Protein AF-0000000080279241 (afdb_homodimer)

Radius of gyration: 20.23 Å; Cα contacts (8 Å, |Δi|>4): 577; chains: 2; bounding box: 44×52×46 Å

Structure (mmCIF, N/CA/C/O backbone):
data_AF-0000000080279241-model_v1
#
loop_
_entity.id
_entity.type
_entity.pdbx_description
1 polymer 'ArsR family transcriptional regulator'
#
loop_
_atom_site.group_PDB
_atom_site.id
_atom_site.type_symbol
_atom_site.label_atom_id
_atom_site.label_alt_id
_atom_site.label_comp_id
_atom_site.label_asym_id
_atom_site.label_entity_id
_atom_site.label_seq_id
_atom_site.pdbx_PDB_ins_code
_atom_site.Cartn_x
_atom_site.Cartn_y
_atom_site.Cartn_z
_atom_site.occupancy
_atom_site.B_iso_or_equiv
_atom_site.auth_seq_id
_atom_site.auth_comp_id
_atom_site.auth_asym_id
_atom_site.auth_atom_id
_atom_site.pdbx_PDB_model_num
ATOM 1 N N . MET A 1 1 ? 14.023 9.867 -16.484 1 43.44 1 MET A N 1
ATOM 2 C CA . MET A 1 1 ? 13.68 10.484 -15.203 1 43.44 1 MET A CA 1
ATOM 3 C C . MET A 1 1 ? 14.883 10.5 -14.266 1 43.44 1 MET A C 1
ATOM 5 O O . MET A 1 1 ? 15.609 9.508 -14.156 1 43.44 1 MET A O 1
ATOM 9 N N . HIS A 1 2 ? 15.492 11.586 -14.047 1 53.44 2 HIS A N 1
ATOM 10 C CA . HIS A 1 2 ? 16.766 11.758 -13.359 1 53.44 2 HIS A CA 1
ATOM 11 C C . HIS A 1 2 ? 16.6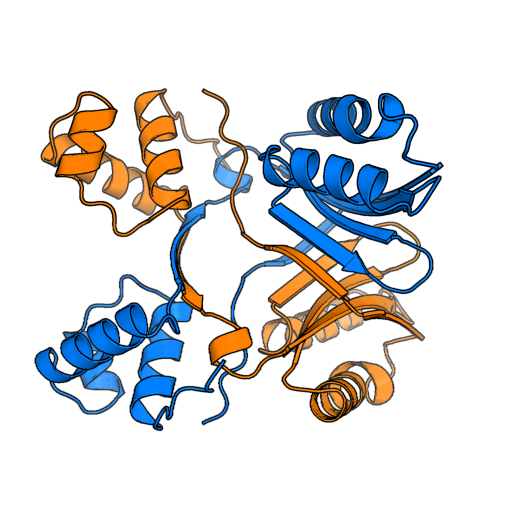56 11.359 -11.891 1 53.44 2 HIS A C 1
ATOM 13 O O . HIS A 1 2 ? 15.688 11.727 -11.211 1 53.44 2 HIS A O 1
ATOM 19 N N . THR A 1 3 ? 17.266 10.266 -11.477 1 63.38 3 THR A N 1
ATOM 20 C CA . THR A 1 3 ? 17.438 9.969 -10.062 1 63.38 3 THR A CA 1
ATOM 21 C C . THR A 1 3 ? 18.016 11.172 -9.32 1 63.38 3 THR A C 1
ATOM 23 O O . THR A 1 3 ? 19.125 11.633 -9.641 1 63.38 3 THR A O 1
ATOM 26 N N . PRO A 1 4 ? 17.062 11.852 -8.641 1 71 4 PRO A N 1
ATOM 27 C CA . PRO A 1 4 ? 17.609 13.023 -7.945 1 71 4 PRO A CA 1
ATOM 28 C C . PRO A 1 4 ? 18.859 12.703 -7.133 1 71 4 PRO A C 1
ATOM 30 O O . PRO A 1 4 ? 19.062 11.547 -6.746 1 71 4 PRO A O 1
ATOM 33 N N . ASP A 1 5 ? 19.766 13.625 -7.152 1 85.81 5 ASP A N 1
ATOM 34 C CA . ASP A 1 5 ? 20.953 13.516 -6.328 1 85.81 5 ASP A CA 1
ATOM 35 C C . ASP A 1 5 ? 20.625 13.672 -4.848 1 85.81 5 ASP A C 1
ATOM 37 O O . ASP A 1 5 ? 20.562 14.797 -4.34 1 85.81 5 ASP A O 1
ATOM 41 N N . LEU A 1 6 ? 20.328 12.578 -4.207 1 93.88 6 LEU A N 1
ATOM 42 C CA . LEU A 1 6 ? 19.984 12.586 -2.789 1 93.88 6 LEU A CA 1
ATOM 43 C C . LEU A 1 6 ? 21.219 12.336 -1.929 1 93.88 6 LEU A C 1
ATOM 45 O O . LEU A 1 6 ? 22.016 11.445 -2.227 1 93.88 6 LEU A O 1
ATOM 49 N N . ASP A 1 7 ? 21.406 13.141 -0.95 1 94.38 7 ASP A N 1
ATOM 50 C CA . ASP A 1 7 ? 22.469 12.852 0.002 1 94.38 7 ASP A CA 1
ATOM 51 C C . ASP A 1 7 ? 21.938 12.094 1.216 1 94.38 7 ASP A C 1
ATOM 53 O O . ASP A 1 7 ? 20.766 11.727 1.254 1 94.38 7 ASP A O 1
ATOM 57 N N . ARG A 1 8 ? 22.859 11.812 2.15 1 94.81 8 ARG A N 1
ATOM 58 C CA . ARG A 1 8 ? 22.531 10.977 3.299 1 94.81 8 ARG A CA 1
ATOM 59 C C . ARG A 1 8 ? 21.453 11.633 4.16 1 94.81 8 ARG A C 1
ATOM 61 O O . ARG A 1 8 ? 20.656 10.945 4.809 1 94.81 8 ARG A O 1
ATOM 68 N N . LEU A 1 9 ? 21.453 12.906 4.215 1 96.31 9 LEU A N 1
ATOM 69 C CA . LEU A 1 9 ? 20.469 13.617 5.02 1 96.31 9 LEU A CA 1
ATOM 70 C C . LEU A 1 9 ? 19.078 13.531 4.391 1 96.31 9 LEU A C 1
ATOM 72 O O . LEU A 1 9 ? 18.078 13.336 5.094 1 96.31 9 LEU A O 1
ATOM 76 N N . ASP A 1 10 ? 19 13.68 3.062 1 96.88 10 ASP A N 1
ATOM 77 C CA . ASP A 1 10 ? 17.734 13.5 2.357 1 96.88 10 ASP A CA 1
ATOM 78 C C . ASP A 1 10 ? 17.141 12.125 2.652 1 96.88 10 ASP A C 1
ATOM 80 O O . ASP A 1 10 ? 15.953 12.016 2.957 1 96.88 10 ASP A O 1
ATOM 84 N N . VAL A 1 11 ? 18 11.133 2.586 1 96.5 11 VAL A N 1
ATOM 85 C CA . VAL A 1 11 ? 17.578 9.75 2.785 1 96.5 11 VAL A CA 1
ATOM 86 C C . VAL A 1 11 ? 17.031 9.578 4.203 1 96.5 11 VAL A C 1
ATOM 88 O O . VAL A 1 11 ? 16 8.945 4.41 1 96.5 11 VAL A O 1
ATOM 91 N N . ALA A 1 12 ? 17.719 10.094 5.141 1 96.88 12 ALA A N 1
ATOM 92 C CA . ALA A 1 12 ? 17.297 10 6.535 1 96.88 12 ALA A CA 1
ATOM 93 C C . ALA A 1 12 ? 15.961 10.688 6.754 1 96.88 12 ALA A C 1
ATOM 95 O O . ALA A 1 12 ? 15.102 10.18 7.48 1 96.88 12 ALA A O 1
ATOM 96 N N . ILE A 1 13 ? 15.828 11.805 6.18 1 97.94 13 ILE A N 1
ATOM 97 C CA . ILE A 1 13 ? 14.578 12.555 6.285 1 97.94 13 ILE A CA 1
ATOM 98 C C . ILE A 1 13 ? 13.438 11.75 5.66 1 97.94 13 ILE A C 1
ATOM 100 O O . ILE A 1 13 ? 12.367 11.617 6.254 1 97.94 13 ILE A O 1
ATOM 104 N N . LEU A 1 14 ? 13.703 11.203 4.5 1 97.94 14 LEU A N 1
ATOM 105 C CA . LEU A 1 14 ? 12.695 10.398 3.816 1 97.94 14 LEU A CA 1
ATOM 106 C C . LEU A 1 14 ? 12.305 9.188 4.66 1 97.94 14 LEU A C 1
ATOM 108 O O . LEU A 1 14 ? 11.133 8.812 4.703 1 97.94 14 LEU A O 1
ATOM 112 N N . SER A 1 15 ? 13.266 8.602 5.285 1 97.25 15 SER A N 1
ATOM 113 C CA . SER A 1 15 ? 12.992 7.457 6.152 1 97.25 15 SER A CA 1
ATOM 114 C C . SER A 1 15 ? 12.039 7.832 7.277 1 97.25 15 SER A C 1
ATOM 116 O O . SER A 1 15 ? 11.109 7.086 7.586 1 97.25 15 SER A O 1
ATOM 118 N N . CYS A 1 16 ? 12.258 8.953 7.863 1 97.44 16 CYS A N 1
ATOM 119 C CA . CYS A 1 16 ? 11.375 9.438 8.922 1 97.44 16 CYS A CA 1
ATOM 120 C C . CYS A 1 16 ? 9.961 9.656 8.398 1 97.44 16 CYS A C 1
ATOM 122 O O . CYS A 1 16 ? 8.992 9.234 9.023 1 97.44 16 CYS A O 1
ATOM 124 N N . LEU A 1 17 ? 9.867 10.219 7.234 1 97.88 17 LEU A N 1
ATOM 125 C CA . LEU A 1 17 ? 8.57 10.617 6.695 1 97.88 17 LEU A CA 1
ATOM 126 C C . LEU A 1 17 ? 7.785 9.398 6.215 1 97.88 17 LEU A C 1
ATOM 128 O O . LEU A 1 17 ? 6.555 9.383 6.293 1 97.88 17 LEU A O 1
ATOM 132 N N . GLN A 1 18 ? 8.453 8.336 5.758 1 97.25 18 GLN A N 1
ATOM 133 C CA . GLN A 1 18 ? 7.762 7.117 5.355 1 97.25 18 GLN A CA 1
ATOM 134 C C . GLN A 1 18 ? 7.148 6.41 6.562 1 97.25 18 GLN A C 1
ATOM 136 O O . GLN A 1 18 ? 6.125 5.738 6.438 1 97.25 18 GLN A O 1
ATOM 141 N N . ALA A 1 19 ? 7.859 6.645 7.621 1 95.5 19 ALA A N 1
ATOM 142 C CA . ALA A 1 19 ? 7.375 6.02 8.852 1 95.5 19 ALA A CA 1
ATOM 143 C C . ALA A 1 19 ? 6.23 6.82 9.461 1 95.5 19 ALA A C 1
ATOM 145 O O . ALA A 1 19 ? 5.215 6.25 9.867 1 95.5 19 ALA A O 1
ATOM 146 N N . ASP A 1 20 ? 6.453 8.078 9.508 1 95.75 20 ASP A N 1
ATOM 147 C CA . ASP A 1 20 ? 5.453 8.992 10.055 1 95.75 20 ASP A CA 1
ATOM 148 C C . ASP A 1 20 ? 5.617 10.398 9.477 1 95.75 20 ASP A C 1
ATOM 150 O O . ASP A 1 20 ? 6.473 11.164 9.922 1 95.75 20 ASP A O 1
ATOM 154 N N . ALA A 1 21 ? 4.672 10.75 8.68 1 97.06 21 ALA A N 1
ATOM 155 C CA . ALA A 1 21 ? 4.766 12.031 7.984 1 97.06 21 ALA A CA 1
ATOM 156 C C . ALA A 1 21 ? 4.328 13.18 8.883 1 97.06 21 ALA A C 1
ATOM 158 O O . ALA A 1 21 ? 4.484 14.352 8.523 1 97.06 21 ALA A O 1
ATOM 159 N N . ARG A 1 22 ? 3.861 12.898 10.031 1 94.19 22 ARG A N 1
ATOM 160 C CA . ARG A 1 22 ? 3.432 13.938 10.961 1 94.19 22 ARG A CA 1
ATOM 161 C C . ARG A 1 22 ? 4.586 14.391 11.844 1 94.19 22 ARG A C 1
ATOM 163 O O . ARG A 1 22 ? 4.449 15.352 12.609 1 94.19 22 ARG A O 1
ATOM 170 N N . THR A 1 23 ? 5.676 13.656 11.75 1 95.62 23 THR A N 1
ATOM 171 C CA . THR A 1 23 ? 6.828 14.055 12.555 1 95.62 23 THR A CA 1
ATOM 172 C C . THR A 1 23 ? 7.25 15.484 12.227 1 95.62 23 THR A C 1
ATOM 174 O O . THR A 1 23 ? 7.441 15.828 11.055 1 95.62 23 THR A O 1
ATOM 177 N N . ILE A 1 24 ? 7.371 16.25 13.242 1 95.94 24 ILE A N 1
ATOM 178 C CA . ILE A 1 24 ? 7.652 17.672 13.016 1 95.94 24 ILE A CA 1
ATOM 179 C C . ILE A 1 24 ? 9.117 17.844 12.625 1 95.94 24 ILE A C 1
ATOM 181 O O . ILE A 1 24 ? 9.961 17.031 12.977 1 95.94 24 ILE A O 1
ATOM 185 N N . ALA A 1 25 ? 9.336 18.922 12 1 97.94 25 ALA A N 1
ATOM 186 C CA . ALA A 1 25 ? 10.672 19.188 11.469 1 97.94 25 ALA A CA 1
ATOM 187 C C . ALA A 1 25 ? 11.695 19.266 12.594 1 97.94 25 ALA A C 1
ATOM 189 O O . ALA A 1 25 ? 12.844 18.859 12.43 1 97.94 25 ALA A O 1
ATOM 190 N N . GLU A 1 26 ? 11.328 19.797 13.711 1 98.19 26 GLU A N 1
ATOM 191 C CA . GLU A 1 26 ? 12.219 19.922 14.859 1 98.19 26 GLU A CA 1
ATOM 192 C C . GLU A 1 26 ? 12.711 18.547 15.32 1 98.19 26 GLU A C 1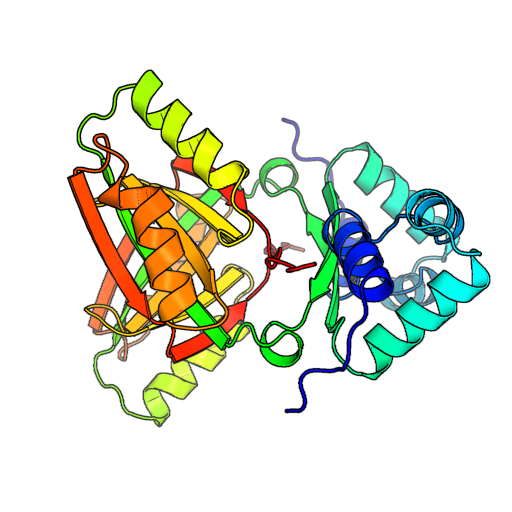
ATOM 194 O O . GLU A 1 26 ? 13.906 18.375 15.578 1 98.19 26 GLU A O 1
ATOM 199 N N . SER A 1 27 ? 11.852 17.641 15.43 1 98.31 27 SER A N 1
ATOM 200 C CA . SER A 1 27 ? 12.188 16.297 15.859 1 98.31 27 SER A CA 1
ATOM 201 C C . SER A 1 27 ? 13.062 15.586 14.828 1 98.31 27 SER A C 1
ATOM 203 O O . SER A 1 27 ? 14.023 14.898 15.188 1 98.31 27 SER A O 1
ATOM 205 N N . ILE A 1 28 ? 12.711 15.742 13.555 1 98.31 28 ILE A N 1
ATOM 206 C CA . ILE A 1 28 ? 13.523 15.156 12.492 1 98.31 28 ILE A CA 1
ATOM 207 C C . ILE A 1 28 ? 14.93 15.75 12.523 1 98.31 28 ILE A C 1
ATOM 209 O O . ILE A 1 28 ? 15.922 15.016 12.445 1 98.31 28 ILE A O 1
ATOM 213 N N . GLY A 1 29 ? 14.938 17.062 12.648 1 98.5 29 GLY A N 1
ATOM 214 C CA . GLY A 1 29 ? 16.219 17.75 12.727 1 98.5 29 GLY A CA 1
ATOM 215 C C . GLY A 1 29 ? 17.109 17.234 13.844 1 98.5 29 GLY A C 1
ATOM 216 O O . GLY A 1 29 ? 18.312 17.031 13.648 1 98.5 29 GLY A O 1
ATOM 217 N N . ALA A 1 30 ? 16.547 16.984 15.047 1 98.12 30 ALA A N 1
ATOM 218 C CA . ALA A 1 30 ? 17.281 16.453 16.203 1 98.12 30 ALA A CA 1
ATOM 219 C C . ALA A 1 30 ? 17.875 15.078 15.891 1 98.12 30 ALA A C 1
ATOM 221 O O . ALA A 1 30 ? 18.984 14.758 16.328 1 98.12 30 ALA A O 1
ATOM 222 N N . LYS A 1 31 ? 17.203 14.352 15.102 1 96.5 31 LYS A N 1
ATOM 223 C CA . LYS A 1 31 ? 17.641 12.992 14.766 1 96.5 31 LYS A CA 1
ATOM 224 C C . LYS A 1 31 ? 18.75 13.016 13.727 1 96.5 31 LYS A C 1
ATOM 226 O O . LYS A 1 31 ? 19.656 12.172 13.766 1 96.5 31 LYS A O 1
ATOM 231 N N . VAL A 1 32 ? 18.703 13.969 12.844 1 96.69 32 VAL A N 1
ATOM 232 C CA . VAL A 1 32 ? 19.594 13.867 11.695 1 96.69 32 VAL A CA 1
ATOM 233 C C . VAL A 1 32 ? 20.672 14.945 11.789 1 96.69 32 VAL A C 1
ATOM 235 O O . VAL A 1 32 ? 21.562 15.023 10.938 1 96.69 32 VAL A O 1
ATOM 238 N N . GLY A 1 33 ? 20.562 15.852 12.711 1 97.44 33 GLY A N 1
ATOM 239 C CA . GLY A 1 33 ? 21.578 16.859 12.938 1 97.44 33 GLY A CA 1
ATOM 240 C C . GLY A 1 33 ? 21.391 18.109 12.094 1 97.44 33 GLY A C 1
ATOM 241 O O . GLY A 1 33 ? 22.344 18.656 11.562 1 97.44 33 GLY A O 1
ATOM 242 N N . LEU A 1 34 ? 20.188 18.531 11.953 1 98.06 34 LEU A N 1
ATOM 243 C CA . LEU A 1 34 ? 19.844 19.719 11.203 1 98.06 34 LEU A CA 1
ATOM 244 C C . LEU A 1 34 ? 18.906 20.609 12.008 1 98.06 34 LEU A C 1
ATOM 246 O O . LEU A 1 34 ? 18.266 20.156 12.961 1 98.06 34 LEU A O 1
ATOM 250 N N . SER A 1 35 ? 18.906 21.859 11.555 1 98.31 35 SER A N 1
ATOM 251 C CA . SER A 1 35 ? 17.875 22.75 12.078 1 98.31 35 SER A CA 1
ATOM 252 C C . SER A 1 35 ? 16.516 22.406 11.484 1 98.31 35 SER A C 1
ATOM 254 O O . SER A 1 35 ? 16.422 21.797 10.414 1 98.31 35 SER A O 1
ATOM 256 N N . ALA A 1 36 ? 15.477 22.812 12.172 1 98.38 36 ALA A N 1
ATOM 257 C CA . ALA A 1 36 ? 14.125 22.625 11.656 1 98.38 36 ALA A CA 1
ATOM 258 C C . ALA A 1 36 ? 13.969 23.312 10.297 1 98.38 36 ALA A C 1
ATOM 260 O O . ALA A 1 36 ? 13.328 22.766 9.391 1 98.38 36 ALA A O 1
ATOM 261 N N . ALA A 1 37 ? 14.531 24.469 10.164 1 98.5 37 ALA A N 1
ATOM 262 C CA . ALA A 1 37 ? 14.445 25.219 8.914 1 98.5 37 ALA A CA 1
ATOM 263 C C . ALA A 1 37 ? 15.117 24.469 7.773 1 98.5 37 ALA A C 1
ATOM 265 O O . ALA A 1 37 ? 14.602 24.438 6.648 1 98.5 37 ALA A O 1
ATOM 266 N N . ALA A 1 38 ? 16.219 23.906 8.016 1 98.44 38 ALA A N 1
ATOM 267 C CA . ALA A 1 38 ? 16.938 23.125 7.004 1 98.44 38 ALA A CA 1
ATOM 268 C C . ALA A 1 38 ? 16.141 21.891 6.586 1 98.44 38 ALA A C 1
ATOM 270 O O . ALA A 1 38 ? 16.078 21.578 5.398 1 98.44 38 ALA A O 1
ATOM 271 N N . VAL A 1 39 ? 15.594 21.203 7.562 1 98.62 39 VAL A N 1
ATOM 272 C CA . VAL A 1 39 ? 14.758 20.047 7.277 1 98.62 39 VAL A CA 1
ATOM 273 C C . VAL A 1 39 ? 13.586 20.453 6.398 1 98.62 39 VAL A C 1
ATOM 275 O O . VAL A 1 39 ? 13.289 19.797 5.398 1 98.62 39 VAL A O 1
ATOM 278 N N . GLN A 1 40 ? 12.961 21.547 6.762 1 98.44 40 GLN A N 1
ATOM 279 C CA . GLN A 1 40 ? 11.797 22.016 6.012 1 98.44 40 GLN A CA 1
ATOM 280 C C . GLN A 1 40 ? 12.172 22.344 4.566 1 98.44 40 GLN A C 1
ATOM 282 O O . GLN A 1 40 ? 11.414 22.031 3.641 1 98.44 40 GLN A O 1
ATOM 287 N N . ARG A 1 41 ? 13.234 22.969 4.402 1 98.31 41 ARG A N 1
ATOM 288 C CA . ARG A 1 41 ? 13.695 23.297 3.057 1 98.31 41 ARG A CA 1
ATOM 289 C C . ARG A 1 41 ? 13.938 22.031 2.24 1 98.31 41 ARG A C 1
ATOM 291 O O . ARG A 1 41 ? 13.586 21.969 1.06 1 98.31 41 ARG A O 1
ATOM 298 N N . ARG A 1 42 ? 14.5 21.109 2.84 1 97.81 42 ARG A N 1
ATOM 299 C CA . ARG A 1 42 ? 14.789 19.859 2.148 1 97.81 42 ARG A CA 1
ATOM 300 C C . ARG A 1 42 ? 13.492 19.125 1.795 1 97.81 42 ARG A C 1
ATOM 302 O O . ARG A 1 42 ? 13.352 18.625 0.681 1 97.81 42 ARG A O 1
ATOM 309 N N . ILE A 1 43 ? 12.617 19.047 2.717 1 98.06 43 ILE A N 1
ATOM 310 C CA . ILE A 1 43 ? 11.336 18.406 2.453 1 98.06 43 ILE A CA 1
ATOM 311 C C . ILE A 1 43 ? 10.641 19.094 1.284 1 98.06 43 ILE A C 1
ATOM 313 O O . ILE A 1 43 ? 10.109 18.422 0.392 1 98.06 43 ILE A O 1
ATOM 317 N N . LYS A 1 44 ? 10.648 20.422 1.35 1 97.75 44 LYS A N 1
ATOM 318 C CA . LYS A 1 44 ? 10.055 21.188 0.262 1 97.75 44 LYS A CA 1
ATOM 319 C C . LYS A 1 44 ? 10.68 20.812 -1.081 1 97.75 44 LYS A C 1
ATOM 321 O O . LYS A 1 44 ? 9.961 20.594 -2.062 1 97.75 44 LYS A O 1
ATOM 326 N N . ARG A 1 45 ? 11.938 20.766 -1.174 1 97.38 45 ARG A N 1
ATOM 327 C CA . ARG A 1 45 ? 12.641 20.391 -2.393 1 97.38 45 ARG A CA 1
ATOM 328 C C . ARG A 1 45 ? 12.266 18.984 -2.836 1 97.38 45 ARG A C 1
ATOM 330 O O . ARG A 1 45 ? 12.047 18.734 -4.023 1 97.38 45 ARG A O 1
ATOM 337 N N . LEU A 1 46 ? 12.234 18.062 -1.886 1 97.75 46 LEU A N 1
ATOM 338 C CA . LEU A 1 46 ? 11.906 16.672 -2.176 1 97.75 46 LEU A CA 1
ATOM 339 C C . LEU A 1 46 ? 10.492 16.547 -2.725 1 97.75 46 LEU A C 1
ATOM 341 O O . LEU A 1 46 ? 10.219 15.68 -3.564 1 97.75 46 LEU A O 1
ATOM 345 N N . ARG A 1 47 ? 9.594 17.375 -2.254 1 97.44 47 ARG A N 1
ATOM 346 C CA . ARG A 1 47 ? 8.242 17.422 -2.793 1 97.44 47 ARG A CA 1
ATOM 347 C C . ARG A 1 47 ? 8.234 18.016 -4.199 1 97.44 47 ARG A C 1
ATOM 349 O O . ARG A 1 47 ? 7.621 17.453 -5.109 1 97.44 47 ARG A O 1
ATOM 356 N N . GLU A 1 48 ? 8.914 19.062 -4.414 1 96.75 48 GLU A N 1
ATOM 357 C CA . GLU A 1 48 ? 8.922 19.781 -5.684 1 96.75 48 GLU A CA 1
ATOM 358 C C . GLU A 1 48 ? 9.57 18.938 -6.785 1 96.75 48 GLU A C 1
ATOM 360 O O . GLU A 1 48 ? 9.195 19.047 -7.953 1 96.75 48 GLU A O 1
ATOM 365 N N . THR A 1 49 ? 10.516 18.141 -6.406 1 96.19 49 THR A N 1
ATOM 366 C CA . THR A 1 49 ? 11.227 17.328 -7.391 1 96.19 49 THR A CA 1
ATOM 367 C C . THR A 1 49 ? 10.508 16 -7.621 1 96.19 49 THR A C 1
ATOM 369 O O . THR A 1 49 ? 10.945 15.195 -8.445 1 96.19 49 THR A O 1
ATOM 372 N N . GLY A 1 50 ? 9.477 15.719 -6.852 1 96.81 50 GLY A N 1
ATOM 373 C CA . GLY A 1 50 ? 8.633 14.562 -7.102 1 96.81 50 GLY A CA 1
ATOM 374 C C . GLY A 1 50 ? 9.102 13.32 -6.375 1 96.81 50 GLY A C 1
ATOM 375 O O . GLY A 1 50 ? 8.578 12.227 -6.609 1 96.81 50 GLY A O 1
ATOM 376 N N . VAL A 1 51 ? 10.133 13.438 -5.52 1 97.69 51 VAL A N 1
ATOM 377 C CA . VAL A 1 51 ? 10.57 12.289 -4.73 1 97.69 51 VAL A CA 1
ATOM 378 C C . VAL A 1 51 ? 9.469 11.891 -3.748 1 97.69 51 VAL A C 1
ATOM 380 O O . VAL A 1 51 ? 9.188 10.695 -3.586 1 97.69 51 VAL A O 1
ATOM 383 N N . ILE A 1 52 ? 9 12.906 -3.088 1 97.94 52 ILE A N 1
ATOM 384 C CA . ILE A 1 52 ? 7.773 12.703 -2.324 1 97.94 52 ILE A CA 1
ATOM 385 C C . ILE A 1 52 ? 6.559 12.953 -3.217 1 97.94 52 ILE A C 1
ATOM 387 O O . ILE A 1 52 ? 6.332 14.086 -3.66 1 97.94 52 ILE A O 1
ATOM 391 N N . GLU A 1 53 ? 5.77 11.977 -3.453 1 97.31 53 GLU A N 1
ATOM 392 C CA . GLU A 1 53 ? 4.633 12.102 -4.363 1 97.31 53 GLU A CA 1
ATOM 393 C C . GLU A 1 53 ? 3.414 12.672 -3.643 1 97.31 53 GLU A C 1
ATOM 395 O O . GLU A 1 53 ? 2.701 13.516 -4.188 1 97.31 53 GLU A O 1
ATOM 400 N N . ARG A 1 54 ? 3.143 12.195 -2.475 1 97.12 54 ARG A N 1
ATOM 401 C CA . ARG A 1 54 ? 2.008 12.602 -1.654 1 97.12 54 ARG A CA 1
ATOM 402 C C . ARG A 1 54 ? 2.174 12.133 -0.213 1 97.12 54 ARG A C 1
ATOM 404 O O . ARG A 1 54 ? 3.092 11.367 0.094 1 97.12 54 ARG A O 1
ATOM 411 N N . GLU A 1 55 ? 1.417 12.641 0.618 1 97.94 55 GLU A N 1
ATOM 412 C CA . GLU A 1 55 ? 1.237 12.148 1.979 1 97.94 55 GLU A CA 1
ATOM 413 C C . GLU A 1 55 ? -0.208 11.719 2.227 1 97.94 55 GLU A C 1
ATOM 415 O O . GLU A 1 55 ? -1.143 12.406 1.802 1 97.94 55 GLU A O 1
ATOM 420 N N . VAL A 1 56 ? -0.344 10.562 2.867 1 98.31 56 VAL A N 1
ATOM 421 C CA . VAL A 1 56 ? -1.702 10.039 2.973 1 98.31 56 VAL A CA 1
ATOM 422 C C . VAL A 1 56 ? -1.951 9.523 4.391 1 98.31 56 VAL A C 1
ATOM 424 O O . VAL A 1 56 ? -1.012 9.141 5.094 1 98.31 56 VAL A O 1
ATOM 427 N N . ALA A 1 57 ? -3.246 9.547 4.738 1 98.25 57 ALA A N 1
ATOM 428 C CA . ALA A 1 57 ? -3.676 8.859 5.949 1 98.25 57 ALA A CA 1
ATOM 429 C C . ALA A 1 57 ? -3.873 7.367 5.688 1 98.25 57 ALA A C 1
ATOM 431 O O . ALA A 1 57 ? -4.508 6.98 4.703 1 98.25 57 ALA A O 1
ATOM 432 N N . VAL A 1 58 ? -3.273 6.582 6.492 1 97.94 58 VAL A N 1
ATOM 433 C CA . VAL A 1 58 ? -3.514 5.145 6.504 1 97.94 58 VAL A CA 1
ATOM 434 C C . VAL A 1 58 ? -4.613 4.812 7.512 1 97.94 58 VAL A C 1
ATOM 436 O O . VAL A 1 58 ? -4.457 5.039 8.711 1 97.94 58 VAL A O 1
ATOM 439 N N . LEU A 1 59 ? -5.68 4.258 6.973 1 97.62 59 LEU A N 1
ATOM 440 C CA . LEU A 1 59 ? -6.848 3.988 7.809 1 97.62 59 LEU A CA 1
ATOM 441 C C . LEU A 1 59 ? -6.871 2.531 8.258 1 97.62 59 LEU A C 1
ATOM 443 O O . LEU A 1 59 ? -6.359 1.654 7.555 1 97.62 59 LEU A O 1
ATOM 447 N N . SER A 1 60 ? -7.516 2.342 9.391 1 96.88 60 SER A N 1
ATOM 448 C CA . SER A 1 60 ? -7.648 0.995 9.938 1 96.88 60 SER A CA 1
ATOM 449 C C . SER A 1 60 ? -8.797 0.239 9.266 1 96.88 60 SER A C 1
ATOM 451 O O . SER A 1 60 ? -9.961 0.572 9.469 1 96.88 60 SER A O 1
ATOM 453 N N . PRO A 1 61 ? -8.43 -0.768 8.516 1 96.12 61 PRO A N 1
ATOM 454 C CA . PRO A 1 61 ? -9.523 -1.564 7.953 1 96.12 61 PRO A CA 1
ATOM 455 C C . PRO A 1 61 ? -10.438 -2.143 9.031 1 96.12 61 PRO A C 1
ATOM 457 O O . PRO A 1 61 ? -11.664 -2.129 8.875 1 96.12 61 PRO A O 1
ATOM 460 N N . GLN A 1 62 ? -9.859 -2.613 10.109 1 94.12 62 GLN A N 1
ATOM 461 C CA . GLN A 1 62 ? -10.633 -3.221 11.188 1 94.12 62 GLN A CA 1
ATOM 462 C C . GLN A 1 62 ? -11.594 -2.213 11.812 1 94.12 62 GLN A C 1
ATOM 464 O O . GLN A 1 62 ? -12.773 -2.516 12.016 1 94.12 62 GLN A O 1
ATOM 469 N N . ALA A 1 63 ? -11.102 -1.056 12.07 1 94.56 63 ALA A N 1
ATOM 470 C CA . ALA A 1 63 ? -11.938 -0.023 12.672 1 94.56 63 ALA A CA 1
ATOM 471 C C . ALA A 1 63 ? -13.078 0.37 11.75 1 94.56 63 ALA A C 1
ATOM 473 O O . ALA A 1 63 ? -14.125 0.847 12.203 1 94.56 63 ALA A O 1
ATOM 474 N N . LEU A 1 64 ? -12.906 0.129 10.43 1 95.38 64 LEU A N 1
ATOM 475 C CA . LEU A 1 64 ? -13.906 0.541 9.453 1 95.38 64 LEU A CA 1
ATOM 476 C C . LEU A 1 64 ? -14.781 -0.637 9.039 1 95.38 64 LEU A C 1
ATOM 478 O O . LEU A 1 64 ? -15.602 -0.519 8.125 1 95.38 64 LEU A O 1
ATOM 482 N N . GLY A 1 65 ? -14.539 -1.758 9.664 1 94.12 65 GLY A N 1
ATOM 483 C CA . GLY A 1 65 ? -15.336 -2.943 9.398 1 94.12 65 GLY A CA 1
ATOM 484 C C . GLY A 1 65 ? -14.969 -3.627 8.086 1 94.12 65 GLY A C 1
ATOM 485 O O . GLY A 1 65 ? -15.773 -4.375 7.531 1 94.12 65 GLY A O 1
ATOM 486 N N . LEU A 1 66 ? -13.891 -3.232 7.531 1 95.25 66 LEU A N 1
ATOM 487 C CA . LEU A 1 66 ? -13.367 -3.869 6.328 1 95.25 66 LEU A CA 1
ATOM 488 C C . LEU A 1 66 ? -12.469 -5.051 6.684 1 95.25 66 LEU A C 1
ATOM 490 O O . LEU A 1 66 ? -11.25 -4.969 6.551 1 95.25 66 LEU A O 1
ATOM 494 N N . THR A 1 67 ? -13.047 -6.176 6.914 1 92.38 67 THR A N 1
ATOM 495 C CA . THR A 1 67 ? -12.383 -7.262 7.629 1 92.38 67 THR A CA 1
ATOM 496 C C . THR A 1 67 ? -11.781 -8.266 6.652 1 92.38 67 THR A C 1
ATOM 498 O O . THR A 1 67 ? -11.07 -9.188 7.059 1 92.38 67 THR A O 1
ATOM 501 N N . MET A 1 68 ? -12.031 -8.062 5.383 1 97.62 68 MET A N 1
ATOM 502 C CA . MET A 1 68 ? -11.562 -9.094 4.461 1 97.62 68 MET A CA 1
ATOM 503 C C . MET A 1 68 ? -10.664 -8.492 3.381 1 97.62 68 MET A C 1
ATOM 505 O O . MET A 1 68 ? -11 -7.453 2.803 1 97.62 68 MET A O 1
ATOM 509 N N . THR A 1 69 ? -9.586 -9.117 3.172 1 98.5 69 THR A N 1
ATOM 510 C CA . THR A 1 69 ? -8.664 -8.789 2.094 1 98.5 69 THR A CA 1
ATOM 511 C C . THR A 1 69 ? -8.438 -10 1.187 1 98.5 69 THR A C 1
ATOM 513 O O . THR A 1 69 ? -8.359 -11.133 1.662 1 98.5 69 THR A O 1
ATOM 516 N N . PHE A 1 70 ? -8.344 -9.734 -0.101 1 98.62 70 PHE A N 1
ATOM 517 C CA . PHE A 1 70 ? -8.18 -10.781 -1.103 1 98.62 70 PHE A CA 1
ATOM 518 C C . PHE A 1 70 ? -7.047 -10.438 -2.061 1 98.62 70 PHE A C 1
ATOM 520 O O . PHE A 1 70 ? -6.879 -9.281 -2.449 1 98.62 70 PHE A O 1
ATOM 527 N N . VAL A 1 71 ? -6.32 -11.461 -2.393 1 98.69 71 VAL A N 1
ATOM 528 C CA . VAL A 1 71 ? -5.438 -11.383 -3.551 1 98.69 71 VAL A CA 1
ATOM 529 C C . VAL A 1 71 ? -6.066 -12.109 -4.734 1 98.69 71 VAL A C 1
ATOM 531 O O . VAL A 1 71 ? -6.383 -13.305 -4.641 1 98.69 71 VAL A O 1
ATOM 534 N N . VAL A 1 72 ? -6.258 -11.391 -5.82 1 98.56 72 VAL A N 1
ATOM 535 C CA . VAL A 1 72 ? -6.957 -11.953 -6.973 1 98.56 72 VAL A CA 1
ATOM 536 C C . VAL A 1 72 ? -6.023 -11.977 -8.18 1 98.56 72 VAL A C 1
ATOM 538 O O . VAL A 1 72 ? -5.418 -10.961 -8.531 1 98.56 72 VAL A O 1
ATOM 541 N N . MET A 1 73 ? -5.867 -13.133 -8.75 1 98.12 73 MET A N 1
ATOM 542 C CA . MET A 1 73 ? -5.152 -13.297 -10.016 1 98.12 73 MET A CA 1
ATOM 543 C C . MET A 1 73 ? -6.125 -13.344 -11.188 1 98.12 73 MET A C 1
ATOM 545 O O . MET A 1 73 ? -7.051 -14.156 -11.203 1 98.12 73 MET A O 1
ATOM 549 N N . VAL A 1 74 ? -5.859 -12.5 -12.156 1 97.88 74 VAL A N 1
ATOM 550 C CA . VAL A 1 74 ? -6.809 -12.367 -13.258 1 97.88 74 VAL A CA 1
ATOM 551 C C . VAL A 1 74 ? -6.117 -12.688 -14.578 1 97.88 74 VAL A C 1
ATOM 553 O O . VAL A 1 74 ? -5.035 -12.172 -14.867 1 97.88 74 VAL A O 1
ATOM 556 N N . GLU A 1 75 ? -6.695 -13.57 -15.312 1 97.06 75 GLU A N 1
ATOM 557 C CA . GLU A 1 75 ? -6.305 -13.867 -16.688 1 97.06 75 GLU A CA 1
ATOM 558 C C . GLU A 1 75 ? -7.289 -13.258 -17.688 1 97.06 75 GLU A C 1
ATOM 560 O O . GLU A 1 75 ? -8.5 -13.477 -17.594 1 97.06 75 GLU A O 1
ATOM 565 N N . MET A 1 76 ? -6.766 -12.539 -18.641 1 95.94 76 MET A N 1
ATOM 566 C CA . MET A 1 76 ? -7.605 -11.883 -19.641 1 95.94 76 MET A CA 1
ATOM 567 C C . MET A 1 76 ? -7.812 -12.781 -20.844 1 95.94 76 MET A C 1
ATOM 569 O O . MET A 1 76 ? -6.961 -13.609 -21.172 1 95.94 76 MET A O 1
ATOM 573 N N . GLU A 1 77 ? -8.992 -1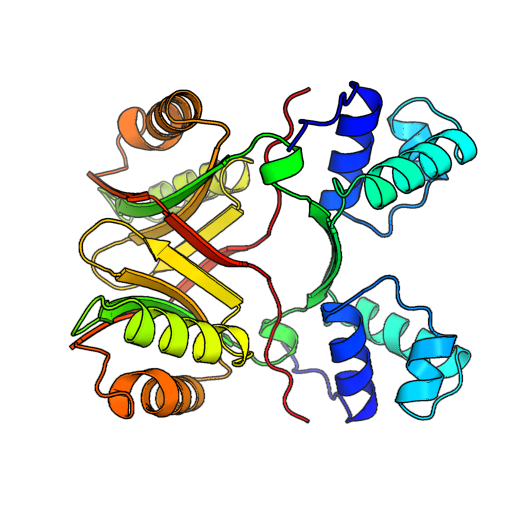2.633 -21.5 1 90.62 77 GLU A N 1
ATOM 574 C CA . GLU A 1 77 ? -9.297 -13.383 -22.703 1 90.62 77 GLU A CA 1
ATOM 575 C C . GLU A 1 77 ? -8.359 -12.992 -23.859 1 90.62 77 GLU A C 1
ATOM 577 O O . GLU A 1 77 ? -7.922 -13.844 -24.625 1 90.62 77 GLU A O 1
ATOM 582 N N . ARG A 1 78 ? -8.375 -11.711 -24.062 1 82.94 78 ARG A N 1
ATOM 583 C CA . ARG A 1 78 ? -7.531 -11.117 -25.094 1 82.94 78 ARG A CA 1
ATOM 584 C C . ARG A 1 78 ? -6.648 -10.023 -24.516 1 82.94 78 ARG A C 1
ATOM 586 O O . ARG A 1 78 ? -7.031 -9.344 -23.562 1 82.94 78 ARG A O 1
ATOM 593 N N . GLU A 1 79 ? -5.492 -9.992 -24.969 1 81.19 79 GLU A N 1
ATOM 594 C CA . GLU A 1 79 ? -4.566 -8.984 -24.453 1 81.19 79 GLU A CA 1
ATOM 595 C C . GLU A 1 79 ? -4.352 -7.871 -25.469 1 81.19 79 GLU A C 1
ATOM 597 O O . GLU A 1 79 ? -3.227 -7.395 -25.656 1 81.19 79 GLU A O 1
ATOM 602 N N . SER A 1 80 ? -5.504 -7.547 -25.969 1 88.88 80 SER A N 1
ATOM 603 C CA . SER A 1 80 ? -5.379 -6.359 -26.812 1 88.88 80 SER A CA 1
ATOM 604 C C . SER A 1 80 ? -5.258 -5.094 -25.969 1 88.88 80 SER A C 1
ATOM 606 O O . SER A 1 80 ? -5.738 -5.051 -24.828 1 88.88 80 SER A O 1
ATOM 608 N N . LEU A 1 81 ? -4.68 -4.086 -26.562 1 89.56 81 LEU A N 1
ATOM 609 C CA . LEU A 1 81 ? -4.449 -2.844 -25.844 1 89.56 81 LEU A CA 1
ATOM 610 C C . LEU A 1 81 ? -5.762 -2.248 -25.344 1 89.56 81 LEU A C 1
ATOM 612 O O . LEU A 1 81 ? -5.84 -1.756 -24.219 1 89.56 81 LEU A O 1
ATOM 616 N N . ALA A 1 82 ? -6.754 -2.381 -26.172 1 92 82 ALA A N 1
ATOM 617 C CA . ALA A 1 82 ? -8.055 -1.814 -25.812 1 92 82 ALA A CA 1
ATOM 618 C C . ALA A 1 82 ? -8.656 -2.537 -24.625 1 92 82 ALA A C 1
ATOM 620 O O . ALA A 1 82 ? -9.227 -1.902 -23.719 1 92 82 ALA A O 1
ATOM 621 N N . VAL A 1 83 ? -8.555 -3.801 -24.609 1 91.31 83 VAL A N 1
ATOM 622 C CA . VAL A 1 83 ? -9.102 -4.621 -23.547 1 91.31 83 VAL A CA 1
ATOM 623 C C . VAL A 1 83 ? -8.344 -4.348 -22.25 1 91.31 83 VAL A C 1
ATOM 625 O O . VAL A 1 83 ? -8.953 -4.148 -21.188 1 91.31 83 VAL A O 1
ATOM 628 N N . LEU A 1 84 ? -7.066 -4.297 -22.359 1 94 84 LEU A N 1
ATOM 629 C CA . LEU A 1 84 ? -6.23 -4.043 -21.188 1 94 84 LEU A CA 1
ATOM 630 C C . LEU A 1 84 ? -6.5 -2.652 -20.625 1 94 84 LEU A C 1
ATOM 632 O O . LEU A 1 84 ? -6.602 -2.482 -19.406 1 94 84 LEU A O 1
ATOM 636 N N . ASP A 1 85 ? -6.645 -1.695 -21.469 1 94.75 85 ASP A N 1
ATOM 637 C CA . ASP A 1 85 ? -6.914 -0.326 -21.047 1 94.75 85 ASP A CA 1
ATOM 638 C C . ASP A 1 85 ? -8.273 -0.224 -20.359 1 94.75 85 ASP A C 1
ATOM 640 O O . ASP A 1 85 ? -8.422 0.511 -19.375 1 94.75 85 ASP A O 1
ATOM 644 N N . GLY A 1 86 ? -9.234 -0.89 -20.859 1 93.69 86 GLY A N 1
ATOM 645 C CA . GLY A 1 86 ? -10.539 -0.926 -20.219 1 93.69 86 GLY A CA 1
ATOM 646 C C . GLY A 1 86 ? -10.5 -1.488 -18.812 1 93.69 86 GLY A C 1
ATOM 647 O O . GLY A 1 86 ? -11.102 -0.926 -17.906 1 93.69 86 GLY A O 1
ATOM 648 N N . PHE A 1 87 ? -9.797 -2.564 -18.672 1 95.69 87 PHE A N 1
ATOM 649 C CA . PHE A 1 87 ? -9.68 -3.184 -17.359 1 95.69 87 PHE A CA 1
ATOM 650 C C . PHE A 1 87 ? -8.953 -2.262 -16.391 1 95.69 87 PHE A C 1
ATOM 652 O O . PHE A 1 87 ? -9.359 -2.123 -15.227 1 95.69 87 PHE A O 1
ATOM 659 N N . ARG A 1 88 ? -7.945 -1.64 -16.859 1 96.62 88 ARG A N 1
ATOM 660 C CA . ARG A 1 88 ? -7.188 -0.689 -16.047 1 96.62 88 ARG A CA 1
ATOM 661 C C . ARG A 1 88 ? -8.078 0.435 -15.539 1 96.62 88 ARG A C 1
ATOM 663 O O . ARG A 1 88 ? -8 0.817 -14.367 1 96.62 88 ARG A O 1
ATOM 670 N N . ARG A 1 89 ? -8.914 0.965 -16.359 1 96.62 89 ARG A N 1
ATOM 671 C CA . ARG A 1 89 ? -9.82 2.041 -15.977 1 96.62 89 ARG A CA 1
ATOM 672 C C . ARG A 1 89 ? -10.773 1.584 -14.875 1 96.62 89 ARG A C 1
ATOM 674 O O . ARG A 1 89 ? -11.062 2.336 -13.945 1 96.62 89 ARG A O 1
ATOM 681 N N . GLN A 1 90 ? -11.281 0.404 -14.961 1 96.25 90 GLN A N 1
ATOM 682 C CA . GLN A 1 90 ? -12.18 -0.147 -13.953 1 96.25 90 GLN A CA 1
ATOM 683 C C . GLN A 1 90 ? -11.477 -0.282 -12.609 1 96.25 90 GLN A C 1
ATOM 685 O O . GLN A 1 90 ? -12.039 0.079 -11.57 1 96.25 90 GLN A O 1
ATOM 690 N N . VAL A 1 91 ? -10.273 -0.802 -12.672 1 97.19 91 VAL A N 1
ATOM 691 C CA . VAL A 1 91 ? -9.477 -1.023 -11.469 1 97.19 91 VAL A CA 1
ATOM 692 C C . VAL A 1 91 ? -9.203 0.31 -10.781 1 97.19 91 VAL A C 1
ATOM 694 O O . VAL A 1 91 ? -9.352 0.428 -9.562 1 97.19 91 VAL A O 1
ATOM 697 N N . LEU A 1 92 ? -8.867 1.328 -11.578 1 97.38 92 LEU A N 1
ATOM 698 C CA . LEU A 1 92 ? -8.523 2.643 -11.047 1 97.38 92 LEU A CA 1
ATOM 699 C C . LEU A 1 92 ? -9.734 3.297 -10.391 1 97.38 92 LEU A C 1
ATOM 701 O O . LEU A 1 92 ? -9.594 4.043 -9.422 1 97.38 92 LEU A O 1
ATOM 705 N N . ALA A 1 93 ? -10.891 2.963 -10.82 1 95.62 93 ALA A N 1
ATOM 706 C CA . ALA A 1 93 ? -12.117 3.621 -10.375 1 95.62 93 ALA A CA 1
ATOM 707 C C . ALA A 1 93 ? -12.703 2.916 -9.156 1 95.62 93 ALA A C 1
ATOM 709 O O . ALA A 1 93 ? -13.586 3.459 -8.484 1 95.62 93 ALA A O 1
ATOM 710 N N . ASP A 1 94 ? -12.32 1.735 -8.875 1 96.31 94 ASP A N 1
ATOM 711 C CA . ASP A 1 94 ? -12.961 0.939 -7.832 1 96.31 94 ASP A CA 1
ATOM 712 C C . ASP A 1 94 ? -12.188 1.027 -6.52 1 96.31 94 ASP A C 1
ATOM 714 O O . ASP A 1 94 ? -11.086 0.492 -6.406 1 96.31 94 ASP A O 1
ATOM 718 N N . ASP A 1 95 ? -12.805 1.471 -5.48 1 93.19 95 ASP A N 1
ATOM 719 C CA . ASP A 1 95 ? -12.141 1.749 -4.215 1 93.19 95 ASP A CA 1
ATOM 720 C C . ASP A 1 95 ? -11.883 0.461 -3.436 1 93.19 95 ASP A C 1
ATOM 722 O O . ASP A 1 95 ? -11.117 0.458 -2.467 1 93.19 95 ASP A O 1
ATOM 726 N N . ASN A 1 96 ? -12.539 -0.595 -3.877 1 97.38 96 ASN A N 1
ATOM 727 C CA . ASN A 1 96 ? -12.219 -1.868 -3.242 1 97.38 96 ASN A CA 1
ATOM 728 C C . ASN A 1 96 ? -10.805 -2.326 -3.592 1 97.38 96 ASN A C 1
ATOM 730 O O . ASN A 1 96 ? -10.195 -3.104 -2.854 1 97.38 96 ASN A O 1
ATOM 734 N N . VAL A 1 97 ? -10.383 -1.889 -4.785 1 98.31 97 VAL A N 1
ATOM 735 C CA . VAL A 1 97 ? -9.039 -2.268 -5.227 1 98.31 97 VAL A CA 1
ATOM 736 C C . VAL A 1 97 ? -8.008 -1.309 -4.633 1 98.31 97 VAL A C 1
ATOM 738 O O . VAL A 1 97 ? -8.023 -0.112 -4.934 1 98.31 97 VAL A O 1
ATOM 741 N N . GLN A 1 98 ? -7.105 -1.863 -3.85 1 98 98 GLN A N 1
ATOM 742 C CA . GLN A 1 98 ? -6.023 -1.047 -3.312 1 98 98 GLN A CA 1
ATOM 743 C C . GLN A 1 98 ? -4.809 -1.067 -4.238 1 98 98 GLN A C 1
ATOM 745 O O . GLN A 1 98 ? -4.113 -0.061 -4.379 1 98 98 GLN A O 1
ATOM 750 N N . GLN A 1 99 ? -4.566 -2.227 -4.773 1 98.5 99 GLN A N 1
ATOM 751 C CA . GLN A 1 99 ? -3.414 -2.408 -5.648 1 98.5 99 GLN A CA 1
ATOM 752 C C . GLN A 1 99 ? -3.771 -3.268 -6.859 1 98.5 99 GLN A C 1
ATOM 754 O O . GLN A 1 99 ? -4.598 -4.18 -6.758 1 98.5 99 GLN A O 1
ATOM 759 N N . CYS A 1 100 ? -3.088 -2.977 -7.922 1 98.81 100 CYS A N 1
ATOM 760 C CA . CYS A 1 100 ? -3.182 -3.771 -9.141 1 98.81 100 CYS A CA 1
ATOM 761 C C . CYS A 1 100 ? -1.882 -3.711 -9.93 1 98.81 100 CYS A C 1
ATOM 763 O O . CYS A 1 100 ? -1.375 -2.625 -10.219 1 98.81 100 CYS A O 1
ATOM 765 N N . TYR A 1 101 ? -1.409 -4.855 -10.281 1 98.62 101 TYR A N 1
ATOM 766 C CA . TYR A 1 101 ? -0.179 -4.984 -11.055 1 98.62 101 TYR A CA 1
ATOM 767 C C . TYR A 1 101 ? -0.422 -5.762 -12.344 1 98.62 101 TYR A C 1
ATOM 769 O O . TYR A 1 101 ? -1.04 -6.828 -12.328 1 98.62 101 TYR A O 1
ATOM 777 N N . TYR A 1 102 ? 0.008 -5.191 -13.477 1 98.25 102 TYR A N 1
ATOM 778 C CA . TYR A 1 102 ? 0.135 -5.945 -14.719 1 98.25 102 TYR A CA 1
ATOM 779 C C . TYR A 1 102 ? 1.406 -6.785 -14.719 1 98.25 102 TYR A C 1
ATOM 781 O O . TYR A 1 102 ? 2.514 -6.246 -14.656 1 98.25 102 TYR A O 1
ATOM 789 N N . VAL A 1 103 ? 1.212 -8.125 -14.844 1 98.06 103 VAL A N 1
ATOM 790 C CA . VAL A 1 103 ? 2.361 -8.938 -14.477 1 98.06 103 VAL A CA 1
ATOM 791 C C . VAL A 1 103 ? 2.646 -9.961 -15.578 1 98.06 103 VAL A C 1
ATOM 793 O O . VAL A 1 103 ? 1.794 -10.211 -16.422 1 98.06 103 VAL A O 1
ATOM 796 N N . THR A 1 104 ? 3.893 -10.484 -15.5 1 97.12 104 THR A N 1
ATOM 797 C CA . THR A 1 104 ? 4.254 -11.656 -16.281 1 97.12 104 THR A CA 1
ATOM 798 C C . THR A 1 104 ? 3.816 -12.938 -15.57 1 97.12 104 THR A C 1
ATOM 800 O O . THR A 1 104 ? 3.555 -12.922 -14.367 1 97.12 104 THR A O 1
ATOM 803 N N . GLY A 1 105 ? 3.744 -13.984 -16.328 1 94.19 105 GLY A N 1
ATOM 804 C CA . GLY A 1 105 ? 3.373 -15.266 -15.742 1 94.19 105 GLY A CA 1
ATOM 805 C C . GLY A 1 105 ? 2.016 -15.758 -16.203 1 94.19 105 GLY A C 1
ATOM 806 O O . GLY A 1 105 ? 1.576 -15.438 -17.312 1 94.19 105 GLY A O 1
ATOM 807 N N . ASN A 1 106 ? 1.412 -16.5 -15.328 1 91.06 106 ASN A N 1
ATOM 808 C CA . ASN A 1 106 ? 0.156 -17.141 -15.711 1 91.06 106 ASN A CA 1
ATOM 809 C C . ASN A 1 106 ? -1.011 -16.156 -15.656 1 91.06 106 ASN A C 1
ATOM 811 O O . ASN A 1 106 ? -1.973 -16.281 -16.422 1 91.06 106 ASN A O 1
ATOM 815 N N . ALA A 1 107 ? -0.909 -15.266 -14.75 1 95.88 107 ALA A N 1
ATOM 816 C CA . ALA A 1 107 ? -1.927 -14.227 -14.656 1 95.88 107 ALA A CA 1
ATOM 817 C C . ALA A 1 107 ? -1.503 -12.977 -15.43 1 95.88 107 ALA A C 1
ATOM 819 O O . ALA A 1 107 ? -0.314 -12.766 -15.68 1 95.88 107 ALA A O 1
ATOM 820 N N . ASP A 1 108 ? -2.477 -12.188 -15.805 1 97.06 108 ASP A N 1
ATOM 821 C CA . ASP A 1 108 ? -2.199 -10.898 -16.422 1 97.06 108 ASP A CA 1
ATOM 822 C C . ASP A 1 108 ? -2.176 -9.781 -15.383 1 97.06 108 ASP A C 1
ATOM 824 O O . ASP A 1 108 ? -1.365 -8.859 -15.477 1 97.06 108 ASP A O 1
ATOM 828 N N . PHE A 1 109 ? -3.111 -9.945 -14.43 1 98.12 109 PHE A N 1
ATOM 829 C CA . PHE A 1 109 ? -3.17 -8.961 -13.352 1 98.12 109 PHE A CA 1
ATOM 830 C C . PHE A 1 109 ? -3.215 -9.641 -11.992 1 98.12 109 PHE A C 1
ATOM 832 O O . PHE A 1 109 ? -3.814 -10.711 -11.844 1 98.12 109 PHE A O 1
ATOM 839 N N . VAL A 1 110 ? -2.576 -8.992 -11.023 1 98.69 110 VAL A N 1
ATOM 840 C CA . VAL A 1 110 ? -2.748 -9.328 -9.609 1 98.69 110 VAL A CA 1
ATOM 841 C C . VAL A 1 110 ? -3.355 -8.141 -8.867 1 98.69 110 VAL A C 1
ATOM 843 O O . VAL A 1 110 ? -2.854 -7.016 -8.961 1 98.69 110 VAL A O 1
ATOM 846 N N . LEU A 1 111 ? -4.441 -8.375 -8.148 1 98.81 111 LEU A N 1
ATOM 847 C CA . LEU A 1 111 ? -5.125 -7.324 -7.395 1 98.81 111 LEU A CA 1
ATOM 848 C C . LEU A 1 111 ? -5.078 -7.613 -5.898 1 98.81 111 LEU A C 1
ATOM 850 O O . LEU A 1 111 ? -5.207 -8.766 -5.477 1 98.81 111 LEU A O 1
ATOM 854 N N . VAL A 1 112 ? -4.918 -6.602 -5.117 1 98.81 112 VAL A N 1
ATOM 855 C CA . VAL A 1 112 ? -5.223 -6.625 -3.691 1 98.81 112 VAL A CA 1
ATOM 856 C C . VAL A 1 112 ? -6.535 -5.891 -3.432 1 98.81 112 VAL A C 1
ATOM 858 O O . VAL A 1 112 ? -6.656 -4.699 -3.729 1 98.81 112 VAL A O 1
ATOM 861 N N . VAL A 1 113 ? -7.484 -6.59 -2.854 1 98.69 113 VAL A N 1
ATOM 862 C CA . VAL A 1 113 ? -8.852 -6.098 -2.723 1 98.69 113 VAL A CA 1
ATOM 863 C C . VAL A 1 113 ? -9.289 -6.172 -1.263 1 98.69 113 VAL A C 1
ATOM 865 O O . VAL A 1 113 ? -9.055 -7.172 -0.584 1 98.69 113 VAL A O 1
ATOM 868 N N . THR A 1 114 ? -9.906 -5.141 -0.801 1 98.25 114 THR A N 1
ATOM 869 C CA . THR A 1 114 ? -10.43 -5.105 0.56 1 98.25 114 THR A CA 1
ATOM 870 C C . THR A 1 114 ? -11.945 -4.914 0.551 1 98.25 114 THR A C 1
ATOM 872 O O . THR A 1 114 ? -12.461 -4.055 -0.167 1 98.25 114 THR A O 1
ATOM 875 N N . CYS A 1 115 ? -12.625 -5.719 1.315 1 97.38 115 CYS A N 1
ATOM 876 C CA . CYS A 1 115 ? -14.078 -5.672 1.41 1 97.38 115 CYS A CA 1
ATOM 877 C C . CYS A 1 115 ? -14.539 -5.844 2.854 1 97.38 115 CYS A C 1
ATOM 879 O O . CYS A 1 115 ? -13.781 -6.328 3.695 1 97.38 115 CYS A O 1
ATOM 881 N N . ARG A 1 116 ? -15.797 -5.52 3.098 1 95.31 116 ARG A N 1
ATOM 882 C CA . ARG A 1 116 ? -16.391 -5.637 4.422 1 95.31 116 ARG A CA 1
ATOM 883 C C . ARG A 1 116 ? -16.625 -7.102 4.793 1 95.31 116 ARG A C 1
ATOM 885 O O . ARG A 1 116 ? -16.422 -7.496 5.941 1 95.31 116 ARG A O 1
ATOM 892 N N . ASP A 1 117 ? -17.109 -7.832 3.803 1 95.19 117 ASP A N 1
ATOM 893 C CA . ASP A 1 117 ? -17.453 -9.234 4 1 95.19 117 ASP A CA 1
ATOM 894 C C . ASP A 1 117 ? -17.531 -9.977 2.67 1 95.19 117 ASP A C 1
ATOM 896 O O . ASP A 1 117 ? -17.156 -9.43 1.627 1 95.19 117 ASP A O 1
ATOM 900 N N . MET A 1 118 ? -17.953 -11.227 2.807 1 96.06 118 MET A N 1
ATOM 901 C CA . MET A 1 118 ? -18 -12.07 1.612 1 96.06 118 MET A CA 1
ATOM 902 C C . MET A 1 118 ? -19.031 -11.555 0.616 1 96.06 118 MET A C 1
ATOM 904 O O . MET A 1 118 ? -18.828 -11.648 -0.596 1 96.06 118 MET A O 1
ATOM 908 N N . ALA A 1 119 ? -20.094 -11.016 1.139 1 96.81 119 ALA A N 1
ATOM 909 C CA . ALA A 1 119 ? -21.109 -10.453 0.256 1 96.81 119 ALA A CA 1
ATOM 910 C C . ALA A 1 119 ? -20.547 -9.281 -0.546 1 96.81 119 ALA A C 1
ATOM 912 O O . ALA A 1 119 ? -20.812 -9.156 -1.744 1 96.81 119 ALA A O 1
ATOM 913 N N . GLY A 1 120 ? -19.828 -8.414 0.16 1 95.88 120 GLY A N 1
ATOM 914 C CA . GLY A 1 120 ? -19.156 -7.324 -0.536 1 95.88 120 GLY A CA 1
ATOM 915 C C . GLY A 1 120 ? -18.203 -7.805 -1.607 1 95.88 120 GLY A C 1
ATOM 916 O O . GLY A 1 120 ? -18.141 -7.227 -2.695 1 95.88 120 GLY A O 1
ATOM 917 N N . PHE A 1 121 ? -17.516 -8.906 -1.307 1 97.62 121 PHE A N 1
ATOM 918 C CA . PHE A 1 121 ? -16.562 -9.438 -2.275 1 97.62 121 PHE A CA 1
ATOM 919 C C . PHE A 1 121 ? -17.297 -10.047 -3.469 1 97.62 121 PHE A C 1
ATOM 921 O O . PHE A 1 121 ? -16.859 -9.891 -4.613 1 97.62 121 PHE A O 1
ATOM 928 N N . GLU A 1 122 ? -18.312 -10.711 -3.17 1 96.56 122 GLU A N 1
ATOM 929 C CA . GLU A 1 122 ? -19.109 -11.266 -4.262 1 96.56 122 GLU A CA 1
ATOM 930 C C . GLU A 1 122 ? -19.609 -10.164 -5.195 1 96.56 122 GLU A C 1
ATOM 932 O O . GLU A 1 122 ? -19.531 -10.305 -6.418 1 96.56 122 GLU A O 1
ATOM 937 N N . ALA A 1 123 ? -20.109 -9.109 -4.645 1 96.19 123 ALA A N 1
ATOM 938 C CA . ALA A 1 123 ? -20.562 -7.98 -5.449 1 96.19 123 ALA A CA 1
ATOM 939 C C . ALA A 1 123 ? -19.422 -7.398 -6.277 1 96.19 123 ALA A C 1
ATOM 941 O O . ALA A 1 123 ? -19.594 -7.074 -7.453 1 96.19 123 ALA A O 1
ATOM 942 N N . PHE A 1 124 ? -18.328 -7.324 -5.691 1 96.81 124 PHE A N 1
ATOM 943 C CA . PHE A 1 124 ? -17.125 -6.844 -6.379 1 96.81 124 PHE A CA 1
ATOM 944 C C . PHE A 1 124 ? -16.797 -7.734 -7.57 1 96.81 124 PHE A C 1
ATOM 946 O O . PHE A 1 124 ? -16.594 -7.246 -8.68 1 96.81 124 PHE A O 1
ATOM 953 N N . THR A 1 125 ? -16.719 -9.086 -7.344 1 96.81 125 THR A N 1
ATOM 954 C CA . THR A 1 125 ? -16.328 -10.016 -8.398 1 96.81 125 THR A CA 1
ATOM 955 C C . THR A 1 125 ? -17.359 -10.023 -9.523 1 96.81 125 THR A C 1
ATOM 957 O O . THR A 1 125 ? -17 -10.188 -10.695 1 96.81 125 THR A O 1
ATOM 960 N N . ARG A 1 126 ? -18.578 -9.828 -9.156 1 94.75 126 ARG A N 1
ATOM 961 C CA . ARG A 1 126 ? -19.625 -9.75 -10.18 1 94.75 126 ARG A CA 1
ATOM 962 C C . ARG A 1 126 ? -19.391 -8.562 -11.102 1 94.75 126 ARG A C 1
ATOM 964 O O . ARG A 1 126 ? -19.422 -8.703 -12.328 1 94.75 126 ARG A O 1
ATOM 971 N N . ARG A 1 127 ? -19.141 -7.43 -10.539 1 92.5 127 ARG A N 1
ATOM 972 C CA . ARG A 1 127 ? -18.938 -6.203 -11.305 1 92.5 127 ARG A CA 1
ATOM 973 C C . ARG A 1 127 ? -17.641 -6.254 -12.109 1 92.5 127 ARG A C 1
ATOM 975 O O . ARG A 1 127 ? -17.625 -5.887 -13.289 1 92.5 127 ARG A O 1
ATOM 982 N N . MET A 1 128 ? -16.656 -6.793 -11.508 1 93.5 128 MET A N 1
ATOM 983 C CA . MET A 1 128 ? -15.32 -6.66 -12.078 1 93.5 128 MET A CA 1
ATOM 984 C C . MET A 1 128 ? -15.023 -7.812 -13.031 1 93.5 128 MET A C 1
ATOM 986 O O . MET A 1 128 ? -14.312 -7.637 -14.023 1 93.5 128 MET A O 1
ATOM 990 N N . PHE A 1 129 ? -15.562 -8.984 -12.695 1 92.31 129 PHE A N 1
ATOM 991 C CA . PHE A 1 129 ? -15.086 -10.156 -13.422 1 92.31 129 PHE A CA 1
ATOM 992 C C . PHE A 1 129 ? -16.234 -10.859 -14.133 1 92.31 129 PHE A C 1
ATOM 994 O O . PHE A 1 129 ? -16.188 -11.055 -15.352 1 92.31 129 PHE A O 1
ATOM 1001 N N . PHE A 1 130 ? -17.234 -11.203 -13.445 1 87.19 130 PHE A N 1
ATOM 1002 C CA . PHE A 1 130 ? -18.281 -12.023 -14.023 1 87.19 130 PHE A CA 1
ATOM 1003 C C . PHE A 1 130 ? -19.031 -11.258 -15.109 1 87.19 130 PHE A C 1
ATOM 1005 O O . PHE A 1 130 ? -19.406 -11.836 -16.141 1 87.19 130 PHE A O 1
ATOM 1012 N N . ASP A 1 131 ? -19.125 -10.031 -14.938 1 86.94 131 ASP A N 1
ATOM 1013 C CA . ASP A 1 131 ? -19.859 -9.227 -15.914 1 86.94 131 ASP A CA 1
ATOM 1014 C C . ASP A 1 131 ? -18.922 -8.648 -16.969 1 86.94 131 ASP A C 1
ATOM 1016 O O . ASP A 1 131 ? -19.344 -7.855 -17.812 1 86.94 131 ASP A O 1
ATOM 1020 N N . ASN A 1 132 ? -17.734 -9.016 -16.953 1 88.56 132 ASN A N 1
ATOM 1021 C CA . ASN A 1 132 ? -16.734 -8.539 -17.891 1 88.56 132 ASN A CA 1
ATOM 1022 C C . ASN A 1 132 ? -16.297 -9.641 -18.844 1 88.56 132 ASN A C 1
ATOM 1024 O O . ASN A 1 132 ? -15.516 -10.523 -18.484 1 88.56 132 ASN A O 1
ATOM 1028 N N . PRO A 1 133 ? -16.719 -9.594 -20.125 1 88.69 133 PRO A N 1
ATOM 1029 C CA . PRO A 1 133 ? -16.422 -10.672 -21.062 1 88.69 133 PRO A CA 1
ATOM 1030 C C . PRO A 1 133 ? -14.93 -10.766 -21.406 1 88.69 133 PRO A C 1
ATOM 1032 O O . PRO A 1 133 ? -14.492 -11.758 -21.984 1 88.69 133 PRO A O 1
ATOM 1035 N N . ASN A 1 134 ? -14.219 -9.773 -21.031 1 91.38 134 ASN A N 1
ATOM 1036 C CA . ASN A 1 134 ? -12.805 -9.75 -21.375 1 91.38 134 ASN A CA 1
ATOM 1037 C C . ASN A 1 134 ? -11.969 -10.508 -20.344 1 91.38 134 ASN A C 1
ATOM 1039 O O . ASN A 1 134 ? -10.766 -10.703 -20.531 1 91.38 134 ASN A O 1
ATOM 1043 N N . VAL A 1 135 ? -12.555 -10.969 -19.281 1 94.56 135 VAL A N 1
ATOM 1044 C CA . VAL A 1 135 ? -11.859 -11.758 -18.266 1 94.56 135 VAL A CA 1
ATOM 1045 C C . VAL A 1 135 ? -12.047 -13.242 -18.547 1 94.56 135 VAL A C 1
ATOM 1047 O O . VAL A 1 135 ? -13.18 -13.742 -18.578 1 94.56 135 VAL A O 1
ATOM 1050 N N . ARG A 1 136 ? -10.984 -13.906 -18.766 1 95 136 ARG A N 1
ATOM 1051 C CA . ARG A 1 136 ? -11 -15.336 -19.078 1 95 136 ARG A CA 1
ATOM 1052 C C . ARG A 1 136 ? -11.18 -16.156 -17.797 1 95 136 ARG A C 1
ATOM 1054 O O . ARG A 1 136 ? -11.969 -17.109 -17.766 1 95 136 ARG A O 1
ATOM 1061 N N . HIS A 1 137 ? -10.422 -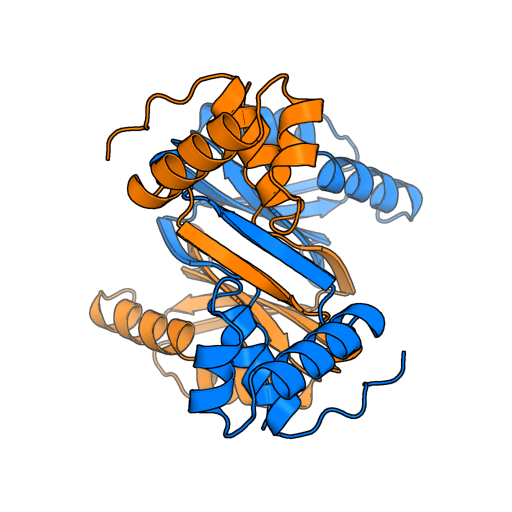15.828 -16.828 1 95.19 137 HIS A N 1
ATOM 1062 C CA . HIS A 1 137 ? -10.367 -16.594 -15.586 1 95.19 137 HIS A CA 1
ATOM 1063 C C . HIS A 1 137 ? -9.805 -15.75 -14.445 1 95.19 137 HIS A C 1
ATOM 1065 O O . HIS A 1 137 ? -9.031 -14.82 -14.68 1 95.19 137 HIS A O 1
ATOM 1071 N N . PHE A 1 138 ? -10.258 -16.125 -13.227 1 95.56 138 PHE A N 1
ATOM 1072 C CA . PHE A 1 138 ? -9.609 -15.508 -12.062 1 95.56 138 PHE A CA 1
ATOM 1073 C C . PHE A 1 138 ? -9.602 -16.469 -10.883 1 95.56 138 PHE A C 1
ATOM 1075 O O . PHE A 1 138 ? -10.477 -17.328 -10.766 1 95.56 138 PHE A O 1
ATOM 1082 N N . THR A 1 139 ? -8.594 -16.375 -10.102 1 96.44 139 THR A N 1
ATOM 1083 C CA . THR A 1 139 ? -8.477 -17.094 -8.844 1 96.44 139 THR A CA 1
ATOM 1084 C C . THR A 1 139 ? -8.32 -16.125 -7.672 1 96.44 139 THR A C 1
ATOM 1086 O O . THR A 1 139 ? -7.809 -15.023 -7.836 1 96.44 139 THR A O 1
ATOM 1089 N N . THR A 1 140 ? -8.852 -16.594 -6.539 1 96.94 140 THR A N 1
ATOM 1090 C CA . THR A 1 140 ? -8.852 -15.719 -5.367 1 96.94 140 THR A CA 1
ATOM 1091 C C . THR A 1 140 ? -8.195 -16.406 -4.176 1 96.94 140 THR A C 1
ATOM 1093 O O . THR A 1 140 ? -8.453 -17.594 -3.922 1 96.94 140 THR A O 1
ATOM 1096 N N . SER A 1 141 ? -7.355 -15.742 -3.525 1 98.19 141 SER A N 1
ATOM 1097 C CA . SER A 1 141 ? -6.844 -16.156 -2.219 1 98.19 141 SER A CA 1
ATOM 1098 C C . SER A 1 141 ? -7.301 -15.188 -1.125 1 98.19 141 SER A C 1
ATOM 1100 O O . SER A 1 141 ? -7.148 -13.969 -1.257 1 98.19 141 SER A O 1
ATOM 1102 N N . VAL A 1 142 ? -7.879 -15.797 -0.092 1 98.12 142 VAL A N 1
ATOM 1103 C CA . VAL A 1 142 ? -8.266 -14.977 1.051 1 98.12 142 VAL A CA 1
ATOM 1104 C C . VAL A 1 142 ? -7.059 -14.727 1.948 1 98.12 142 VAL A C 1
ATOM 1106 O O . VAL A 1 142 ? -6.332 -15.664 2.289 1 98.12 142 VAL A O 1
ATOM 1109 N N . ALA A 1 143 ? -6.84 -13.484 2.297 1 98.5 143 ALA A N 1
ATOM 1110 C CA . ALA A 1 143 ? -5.801 -13.188 3.277 1 98.5 143 ALA A CA 1
ATOM 1111 C C . ALA A 1 143 ? -6.258 -13.539 4.688 1 98.5 143 ALA A C 1
ATOM 1113 O O . ALA A 1 143 ? -7.121 -12.867 5.254 1 98.5 143 ALA A O 1
ATOM 1114 N N . MET A 1 144 ? -5.684 -14.523 5.18 1 97.19 144 MET A N 1
ATOM 1115 C CA . MET A 1 144 ? -5.977 -14.906 6.559 1 97.19 144 MET A CA 1
ATOM 1116 C C . MET A 1 144 ? -5.316 -13.938 7.539 1 97.19 144 MET A C 1
ATOM 1118 O O . MET A 1 144 ? -5.789 -13.773 8.664 1 97.19 144 MET A O 1
ATOM 1122 N N . ASP A 1 145 ? -4.23 -13.398 7.102 1 96.81 145 ASP A N 1
ATOM 1123 C CA . ASP A 1 145 ? -3.514 -12.383 7.867 1 96.81 145 ASP A CA 1
ATOM 1124 C C . ASP A 1 145 ? -2.816 -11.391 6.941 1 96.81 145 ASP A C 1
ATOM 1126 O O . ASP A 1 145 ? -2.268 -11.773 5.906 1 96.81 145 ASP A O 1
ATOM 1130 N N . ARG A 1 146 ? -2.9 -10.148 7.336 1 97.62 146 ARG A N 1
ATOM 1131 C CA . ARG A 1 146 ? -2.102 -9.102 6.703 1 97.62 146 ARG A CA 1
ATOM 1132 C C . ARG A 1 146 ? -0.782 -8.898 7.441 1 97.62 146 ARG A C 1
ATOM 1134 O O . ARG A 1 146 ? -0.659 -7.992 8.266 1 97.62 146 ARG A O 1
ATOM 1141 N N . VAL A 1 147 ? 0.221 -9.586 7.031 1 98.12 147 VAL A N 1
ATOM 1142 C CA . VAL A 1 147 ? 1.481 -9.602 7.766 1 98.12 147 VAL A CA 1
ATOM 1143 C C . VAL A 1 147 ? 2.148 -8.227 7.68 1 98.12 147 VAL A C 1
ATOM 1145 O O . VAL A 1 147 ? 2.631 -7.703 8.688 1 98.12 147 VAL A O 1
ATOM 1148 N N . LYS A 1 148 ? 2.227 -7.688 6.566 1 98.12 148 LYS A N 1
ATOM 1149 C CA . LYS A 1 148 ? 2.82 -6.383 6.273 1 98.12 148 LYS A CA 1
ATOM 1150 C C . LYS A 1 148 ? 2.037 -5.656 5.188 1 98.12 148 LYS A C 1
ATOM 1152 O O . LYS A 1 148 ? 1.774 -6.215 4.121 1 98.12 148 LYS A O 1
ATOM 1157 N N . THR A 1 149 ? 1.572 -4.457 5.555 1 97 149 THR A N 1
ATOM 1158 C CA . THR A 1 149 ? 0.856 -3.641 4.582 1 97 149 THR A CA 1
ATOM 1159 C C . THR A 1 149 ? 1.381 -2.207 4.59 1 97 149 THR A C 1
ATOM 1161 O O . THR A 1 149 ? 1.326 -1.526 5.617 1 97 149 THR A O 1
ATOM 1164 N N . GLY A 1 150 ? 2.016 -1.828 3.531 1 96.69 150 GLY A N 1
ATOM 1165 C CA . GLY A 1 150 ? 2.518 -0.47 3.396 1 96.69 150 GLY A CA 1
ATOM 1166 C C . GLY A 1 150 ? 3.078 -0.176 2.018 1 96.69 150 GLY A C 1
ATOM 1167 O O . GLY A 1 150 ? 2.896 -0.964 1.087 1 96.69 150 GLY A O 1
ATOM 1168 N N . LEU A 1 151 ? 3.605 0.99 1.882 1 96.44 151 LEU A N 1
ATOM 1169 C CA . LEU A 1 151 ? 4.18 1.447 0.622 1 96.44 151 LEU A CA 1
ATOM 1170 C C . LEU A 1 151 ? 5.641 1.847 0.802 1 96.44 151 LEU A C 1
ATOM 1172 O O . LEU A 1 151 ? 6.207 2.539 -0.045 1 96.44 151 LEU A O 1
ATOM 1176 N N . THR A 1 152 ? 6.184 1.401 1.921 1 97 152 THR A N 1
ATOM 1177 C CA . THR A 1 152 ? 7.551 1.787 2.25 1 97 152 THR A CA 1
ATOM 1178 C C . THR A 1 152 ? 8.531 1.27 1.198 1 97 152 THR A C 1
ATOM 1180 O O . THR A 1 152 ? 8.398 0.14 0.723 1 97 152 THR A O 1
ATOM 1183 N N . LEU A 1 153 ? 9.531 2.07 0.845 1 97.5 153 LEU A N 1
ATOM 1184 C CA . LEU A 1 153 ? 10.578 1.714 -0.108 1 97.5 153 LEU A CA 1
ATOM 1185 C C . LEU A 1 153 ? 11.922 1.561 0.595 1 97.5 153 LEU A C 1
ATOM 1187 O O . LEU A 1 153 ? 12.195 2.256 1.575 1 97.5 153 LEU A O 1
ATOM 1191 N N . PRO A 1 154 ? 12.688 0.63 0.097 1 96.19 154 PRO A N 1
ATOM 1192 C CA . PRO A 1 154 ? 14.047 0.542 0.644 1 96.19 154 PRO A CA 1
ATOM 1193 C C . PRO A 1 154 ? 14.898 1.756 0.292 1 96.19 154 PRO A C 1
ATOM 1195 O O . PRO A 1 154 ? 14.953 2.162 -0.871 1 96.19 154 PRO A O 1
ATOM 1198 N N . LEU A 1 155 ? 15.438 2.357 1.349 1 93.94 155 LEU A N 1
ATOM 1199 C CA . LEU A 1 155 ? 16.281 3.529 1.125 1 93.94 155 LEU A CA 1
ATOM 1200 C C . LEU A 1 155 ? 17.734 3.223 1.447 1 93.94 155 LEU A C 1
ATOM 1202 O O . LEU A 1 155 ? 18.031 2.584 2.461 1 93.94 155 LEU A O 1
ATOM 1206 N N . GLU A 1 156 ? 18.531 3.029 0.444 1 78.25 156 GLU A N 1
ATOM 1207 C CA . GLU A 1 156 ? 19.953 2.816 0.689 1 78.25 156 GLU A CA 1
ATOM 1208 C C . GLU A 1 156 ? 20.609 4.09 1.2 1 78.25 156 GLU A C 1
ATOM 1210 O O . GLU A 1 156 ? 20.344 5.18 0.695 1 78.25 156 GLU A O 1
ATOM 1215 N N . PRO A 1 157 ? 21.406 3.91 2.322 1 65.06 157 PRO A N 1
ATOM 1216 C CA . PRO A 1 157 ? 22.141 5.09 2.77 1 65.06 157 PRO A CA 1
ATOM 1217 C C . PRO A 1 157 ? 23.031 5.676 1.676 1 65.06 157 PRO A C 1
ATOM 1219 O O . PRO A 1 157 ? 23.438 4.965 0.755 1 65.06 157 PRO A O 1
ATOM 1222 N N . MET B 1 1 ? -13.617 -5.352 18.484 1 42.81 1 MET B N 1
ATOM 1223 C CA . MET B 1 1 ? -13.164 -4.012 18.141 1 42.81 1 MET B CA 1
ATOM 1224 C C . MET B 1 1 ? -14.305 -3.172 17.578 1 42.81 1 MET B C 1
ATOM 1226 O O . MET B 1 1 ? -15.094 -3.652 16.75 1 42.81 1 MET B O 1
ATOM 1230 N N . HIS B 1 2 ? -14.82 -2.283 18.281 1 52.84 2 HIS B N 1
ATOM 1231 C CA . HIS B 1 2 ? -16.047 -1.533 18.016 1 52.84 2 HIS B CA 1
ATOM 1232 C C . HIS B 1 2 ? -15.891 -0.666 16.766 1 52.84 2 HIS B C 1
ATOM 1234 O O . HIS B 1 2 ? -14.875 0.004 16.594 1 52.84 2 HIS B O 1
ATOM 1240 N N . THR B 1 3 ? -16.547 -0.999 15.68 1 62.91 3 THR B N 1
ATOM 1241 C CA . THR B 1 3 ? -16.672 -0.074 14.555 1 62.91 3 THR B CA 1
ATOM 1242 C C . THR B 1 3 ? -17.141 1.297 15.031 1 62.91 3 THR B C 1
ATOM 1244 O O . THR B 1 3 ? -18.219 1.42 15.625 1 62.91 3 THR B O 1
ATOM 1247 N N . PRO B 1 4 ? -16.125 2.18 15.102 1 70.69 4 PRO B N 1
ATOM 1248 C CA . PRO B 1 4 ? -16.547 3.492 15.586 1 70.69 4 PRO B CA 1
ATOM 1249 C C . PRO B 1 4 ? -17.781 4.012 14.859 1 70.69 4 PRO B C 1
ATOM 1251 O O . PRO B 1 4 ? -18.062 3.607 13.727 1 70.69 4 PRO B O 1
ATOM 1254 N N . ASP B 1 5 ? -18.625 4.629 15.609 1 85.81 5 ASP B N 1
ATOM 1255 C CA . ASP B 1 5 ? -19.797 5.285 15.039 1 85.81 5 ASP B CA 1
ATOM 1256 C C . ASP B 1 5 ? -19.391 6.504 14.203 1 85.81 5 ASP B C 1
ATOM 1258 O O . ASP B 1 5 ? -19.203 7.594 14.75 1 85.81 5 ASP B O 1
ATOM 1262 N N . LEU B 1 6 ? -19.156 6.277 12.938 1 93.88 6 LEU B N 1
ATOM 1263 C CA . LEU B 1 6 ? -18.766 7.352 12.031 1 93.88 6 LEU B CA 1
ATOM 1264 C C . LEU B 1 6 ? -19.984 7.949 11.336 1 93.88 6 LEU B C 1
ATOM 1266 O O . LEU B 1 6 ? -20.844 7.215 10.859 1 93.88 6 LEU B O 1
ATOM 1270 N N . ASP B 1 7 ? -20.094 9.227 11.359 1 94.38 7 ASP B N 1
ATOM 1271 C CA . ASP B 1 7 ? -21.141 9.859 10.57 1 94.38 7 ASP B CA 1
ATOM 1272 C C . ASP B 1 7 ? -20.625 10.273 9.195 1 94.38 7 ASP B C 1
ATOM 1274 O O . ASP B 1 7 ? -19.484 9.984 8.844 1 94.38 7 ASP B O 1
ATOM 1278 N N . ARG B 1 8 ? -21.531 10.875 8.414 1 94.81 8 ARG B N 1
ATOM 1279 C CA . ARG B 1 8 ? -21.234 11.211 7.031 1 94.81 8 ARG B CA 1
ATOM 1280 C C . ARG B 1 8 ? -20.078 12.211 6.949 1 94.81 8 ARG B C 1
ATOM 1282 O O . ARG B 1 8 ? -19.328 12.211 5.977 1 94.81 8 ARG B O 1
ATOM 1289 N N . LEU B 1 9 ? -19.984 13.055 7.898 1 96.31 9 LEU B N 1
ATOM 1290 C CA . LEU B 1 9 ? -18.922 14.055 7.902 1 96.31 9 LEU B CA 1
ATOM 1291 C C . LEU B 1 9 ? -17.562 13.414 8.18 1 96.31 9 LEU B C 1
ATOM 1293 O O . LEU B 1 9 ? -16.562 13.758 7.547 1 96.31 9 LEU B O 1
ATOM 1297 N N . ASP B 1 10 ? -17.516 12.484 9.141 1 96.94 10 ASP B N 1
ATOM 1298 C CA . ASP B 1 10 ? -16.297 11.734 9.406 1 96.94 10 ASP B CA 1
ATOM 1299 C C . ASP B 1 10 ? -15.797 11.047 8.141 1 96.94 10 ASP B C 1
ATOM 1301 O O . ASP B 1 10 ? -14.609 11.117 7.812 1 96.94 10 ASP B O 1
ATOM 1305 N N . VAL B 1 11 ? -16.719 10.43 7.453 1 96.44 11 VAL B N 1
ATOM 1306 C CA . VAL B 1 11 ? -16.391 9.68 6.246 1 96.44 11 VAL B CA 1
ATOM 1307 C C . VAL B 1 11 ? -15.828 10.617 5.188 1 96.44 11 VAL B C 1
ATOM 1309 O O . VAL B 1 11 ? -14.828 10.297 4.535 1 96.44 11 VAL B O 1
ATOM 1312 N N . ALA B 1 12 ? -16.438 11.719 5.016 1 96.94 12 ALA B N 1
ATOM 1313 C CA . ALA B 1 12 ? -15.977 12.695 4.035 1 96.94 12 ALA B CA 1
ATOM 1314 C C . ALA B 1 12 ? -14.578 13.203 4.379 1 96.94 12 ALA B C 1
ATOM 1316 O O . ALA B 1 12 ? -13.742 13.383 3.496 1 96.94 12 ALA B O 1
ATOM 1317 N N . ILE B 1 13 ? -14.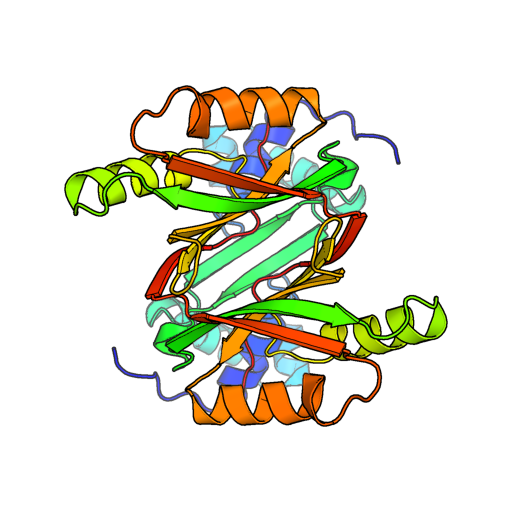375 13.461 5.598 1 98 13 ILE B N 1
ATOM 1318 C CA . ILE B 1 13 ? -13.078 13.922 6.066 1 98 13 ILE B CA 1
ATOM 1319 C C . ILE B 1 13 ? -12.023 12.852 5.805 1 98 13 ILE B C 1
ATOM 1321 O O . ILE B 1 13 ? -10.945 13.141 5.285 1 98 13 ILE B O 1
ATOM 1325 N N . LEU B 1 14 ? -12.359 11.633 6.133 1 97.94 14 LEU B N 1
ATOM 1326 C CA . LEU B 1 14 ? -11.445 10.516 5.91 1 97.94 14 LEU B CA 1
ATOM 1327 C C . LEU B 1 14 ? -11.117 10.375 4.426 1 97.94 14 LEU B C 1
ATOM 1329 O O . LEU B 1 14 ? -9.969 10.078 4.066 1 97.94 14 LEU B O 1
ATOM 1333 N N . SER B 1 15 ? -12.094 10.562 3.602 1 97.25 15 SER B N 1
ATOM 1334 C CA . SER B 1 15 ? -11.883 10.477 2.16 1 97.25 15 SER B CA 1
ATOM 1335 C C . SER B 1 15 ? -10.867 11.516 1.695 1 97.25 15 SER B C 1
ATOM 1337 O O . SER B 1 15 ? -9.984 11.211 0.89 1 97.25 15 SER B O 1
ATOM 1339 N N . CYS B 1 16 ? -10.977 12.688 2.201 1 97.5 16 CYS B N 1
ATOM 1340 C CA . CYS B 1 16 ? -10.023 13.742 1.87 1 97.5 16 CYS B CA 1
ATOM 1341 C C . CYS B 1 16 ? -8.617 13.375 2.324 1 97.5 16 CYS B C 1
ATOM 1343 O O . CYS B 1 16 ? -7.66 13.508 1.563 1 97.5 16 CYS B O 1
ATOM 1345 N N . LEU B 1 17 ? -8.508 12.82 3.486 1 97.88 17 LEU B N 1
ATOM 1346 C CA . LEU B 1 17 ? -7.211 12.562 4.094 1 97.88 17 LEU B CA 1
ATOM 1347 C C . LEU B 1 17 ? -6.531 11.367 3.438 1 97.88 17 LEU B C 1
ATOM 1349 O O . LEU B 1 17 ? -5.301 11.328 3.33 1 97.88 17 LEU B O 1
ATOM 1353 N N . GLN B 1 18 ? -7.297 10.391 2.938 1 97.25 18 GLN B N 1
ATOM 1354 C CA . GLN B 1 18 ? -6.703 9.258 2.236 1 97.25 18 GLN B CA 1
ATOM 1355 C C . GLN B 1 18 ? -6.117 9.68 0.893 1 97.25 18 GLN B C 1
ATOM 1357 O O . GLN B 1 18 ? -5.16 9.078 0.406 1 97.25 18 GLN B O 1
ATOM 1362 N N . ALA B 1 19 ? -6.777 10.711 0.427 1 95.5 19 ALA B N 1
ATOM 1363 C CA . ALA B 1 19 ? -6.305 11.227 -0.856 1 95.5 19 ALA B CA 1
ATOM 1364 C C . ALA B 1 19 ? -5.082 12.125 -0.672 1 95.5 19 ALA B C 1
ATOM 1366 O O . ALA B 1 19 ? -4.102 12.008 -1.409 1 95.5 19 ALA B O 1
ATOM 1367 N N . ASP B 1 20 ? -5.207 12.969 0.279 1 95.88 20 ASP B N 1
ATOM 1368 C CA . ASP B 1 20 ? -4.125 13.898 0.598 1 95.88 20 ASP B CA 1
ATOM 1369 C C . ASP B 1 20 ? -4.203 14.352 2.055 1 95.88 20 ASP B C 1
ATOM 1371 O O . ASP B 1 20 ? -4.984 15.242 2.393 1 95.88 20 ASP B O 1
ATOM 1375 N N . ALA B 1 21 ? -3.256 13.898 2.793 1 97.19 21 ALA B N 1
ATOM 1376 C CA . ALA B 1 21 ? -3.279 14.172 4.227 1 97.19 21 ALA B CA 1
ATOM 1377 C C . ALA B 1 21 ? -2.73 15.562 4.527 1 97.19 21 ALA B C 1
ATOM 1379 O O . ALA B 1 21 ? -2.811 16.031 5.664 1 97.19 21 ALA B O 1
ATOM 1380 N N . ARG B 1 22 ? -2.248 16.234 3.574 1 94.25 22 ARG B N 1
ATOM 1381 C CA . ARG B 1 22 ? -1.713 17.578 3.771 1 94.25 22 ARG B CA 1
ATOM 1382 C C . ARG B 1 22 ? -2.803 18.641 3.6 1 94.25 22 ARG B C 1
ATOM 1384 O O . ARG B 1 22 ? -2.57 19.812 3.84 1 94.25 22 ARG B O 1
ATOM 1391 N N . THR B 1 23 ? -3.955 18.172 3.125 1 95.75 23 THR B N 1
ATOM 1392 C CA . THR B 1 23 ? -5.047 19.125 2.963 1 95.75 23 THR B CA 1
ATOM 1393 C C . THR B 1 23 ? -5.367 19.812 4.285 1 95.75 23 THR B C 1
ATOM 1395 O O . THR B 1 23 ? -5.57 19.141 5.305 1 95.75 23 THR B O 1
ATOM 1398 N N . ILE B 1 24 ? -5.395 21.094 4.234 1 96 24 ILE B N 1
ATOM 1399 C CA . ILE B 1 24 ? -5.574 21.844 5.473 1 96 24 ILE B CA 1
ATOM 1400 C C . ILE B 1 24 ? -7.031 21.766 5.914 1 96 24 ILE B C 1
ATOM 1402 O O . ILE B 1 24 ? -7.93 21.562 5.09 1 96 24 ILE B O 1
ATOM 1406 N N . ALA B 1 25 ? -7.195 21.984 7.137 1 97.94 25 ALA B N 1
ATOM 1407 C CA . ALA B 1 25 ? -8.523 21.844 7.734 1 97.94 25 ALA B CA 1
ATOM 1408 C C . ALA B 1 25 ? -9.5 22.844 7.117 1 97.94 25 ALA B C 1
ATOM 1410 O O . ALA B 1 25 ? -10.68 22.516 6.945 1 97.94 25 ALA B O 1
ATOM 1411 N N . GLU B 1 26 ? -9.055 24 6.793 1 98.19 26 GLU B N 1
ATOM 1412 C CA . GLU B 1 26 ? -9.898 25.016 6.184 1 98.19 26 GLU B CA 1
ATOM 1413 C C . GLU B 1 26 ? -10.477 24.531 4.855 1 98.19 26 GLU B C 1
ATOM 1415 O O . GLU B 1 26 ? -11.672 24.719 4.59 1 98.19 26 GLU B O 1
ATOM 1420 N N . SER B 1 27 ? -9.68 23.984 4.059 1 98.31 27 SER B N 1
ATOM 1421 C CA . SER B 1 27 ? -10.102 23.484 2.754 1 98.31 27 SER B CA 1
ATOM 1422 C C . SER B 1 27 ? -11.062 22.297 2.9 1 98.31 27 SER B C 1
ATOM 1424 O O . SER B 1 27 ? -12.055 22.219 2.182 1 98.31 27 SER B O 1
ATOM 1426 N N . ILE B 1 28 ? -10.742 21.406 3.822 1 98.31 28 ILE B N 1
ATOM 1427 C CA . ILE B 1 28 ? -11.633 20.281 4.078 1 98.31 28 ILE B CA 1
ATOM 1428 C C . ILE B 1 28 ? -12.984 20.781 4.566 1 98.31 28 ILE B C 1
ATOM 1430 O O . ILE B 1 28 ? -14.031 20.328 4.098 1 98.31 28 ILE B O 1
ATOM 1434 N N . GLY B 1 29 ? -12.891 21.703 5.504 1 98.5 29 GLY B N 1
ATOM 1435 C CA . GLY B 1 29 ? -14.117 22.297 6.031 1 98.5 29 GLY B CA 1
ATOM 1436 C C . GLY B 1 29 ? -15 22.891 4.957 1 98.5 29 GLY B C 1
ATOM 1437 O O . GLY B 1 29 ? -16.219 22.703 4.969 1 98.5 29 GLY B O 1
ATOM 1438 N N . ALA B 1 30 ? -14.43 23.625 3.979 1 98.06 30 ALA B N 1
ATOM 1439 C CA . ALA B 1 30 ? -15.156 24.234 2.865 1 98.06 30 ALA B CA 1
ATOM 1440 C C . ALA B 1 30 ? -15.859 23.172 2.027 1 98.06 30 ALA B C 1
ATOM 1442 O O . ALA B 1 30 ? -16.969 23.391 1.542 1 98.06 30 ALA B O 1
ATOM 1443 N N . LYS B 1 31 ? -15.281 22.047 1.946 1 96.5 31 LYS B N 1
ATOM 1444 C CA . LYS B 1 31 ? -15.828 20.953 1.133 1 96.5 31 LYS B CA 1
ATOM 1445 C C . LYS B 1 31 ? -16.984 20.25 1.852 1 96.5 31 LYS B C 1
ATOM 1447 O O . LYS B 1 31 ? -17.938 19.812 1.216 1 96.5 31 LYS B O 1
ATOM 1452 N N . VAL B 1 32 ? -16.875 20.172 3.152 1 96.62 32 VAL B N 1
ATOM 1453 C CA . VAL B 1 32 ? -17.812 19.297 3.848 1 96.62 32 VAL B CA 1
ATOM 1454 C C . VAL B 1 32 ? -18.812 20.125 4.652 1 96.62 32 VAL B C 1
ATOM 1456 O O . VAL B 1 32 ? -19.719 19.594 5.289 1 96.62 32 VAL B O 1
ATOM 1459 N N . GLY B 1 33 ? -18.594 21.406 4.738 1 97.44 33 GLY B N 1
ATOM 1460 C CA . GLY B 1 33 ? -19.531 22.297 5.41 1 97.44 33 GLY B CA 1
ATOM 1461 C C . GLY B 1 33 ? -19.266 22.422 6.898 1 97.44 33 GLY B C 1
ATOM 1462 O O . GLY B 1 33 ? -20.203 22.438 7.703 1 97.44 33 GLY B O 1
ATOM 1463 N N . LEU B 1 34 ? -18.047 22.484 7.266 1 98.06 34 LEU B N 1
ATOM 1464 C CA . LEU B 1 34 ? -17.641 22.641 8.656 1 98.06 34 LEU B CA 1
ATOM 1465 C C . LEU B 1 34 ? -16.594 23.75 8.797 1 98.06 34 LEU B C 1
ATOM 1467 O O . LEU B 1 34 ? -15.977 24.141 7.809 1 98.06 34 LEU B O 1
ATOM 1471 N N . SER B 1 35 ? -16.531 24.188 10.055 1 98.31 35 SER B N 1
ATOM 1472 C CA . SER B 1 35 ? -15.406 25.078 10.359 1 98.31 35 SER B CA 1
ATOM 1473 C C . SER B 1 35 ? -14.094 24.297 10.422 1 98.31 35 SER B C 1
ATOM 1475 O O . SER B 1 35 ? -14.094 23.094 10.641 1 98.31 35 SER B O 1
ATOM 1477 N N . ALA B 1 36 ? -13.016 25.031 10.266 1 98.44 36 ALA B N 1
ATOM 1478 C CA . ALA B 1 36 ? -11.695 24.406 10.406 1 98.44 36 ALA B CA 1
ATOM 1479 C C . ALA B 1 36 ? -11.531 23.781 11.781 1 98.44 36 ALA B C 1
ATOM 1481 O O . ALA B 1 36 ? -10.961 22.688 11.914 1 98.44 36 ALA B O 1
ATOM 1482 N N . ALA B 1 37 ? -12.008 24.453 12.773 1 98.5 37 ALA B N 1
ATOM 1483 C CA . ALA B 1 37 ? -11.906 23.953 14.141 1 98.5 37 ALA B CA 1
ATOM 1484 C C . ALA B 1 37 ? -12.672 22.656 14.32 1 98.5 37 ALA B C 1
ATOM 1486 O O . ALA B 1 37 ? -12.195 21.734 14.992 1 98.5 37 ALA B O 1
ATOM 1487 N N . ALA B 1 38 ? -13.805 22.562 13.773 1 98.44 38 ALA B N 1
ATOM 1488 C CA . ALA B 1 38 ? -14.617 21.359 13.844 1 98.44 38 ALA B CA 1
ATOM 1489 C C . ALA B 1 38 ? -13.93 20.188 13.141 1 98.44 38 ALA B C 1
ATOM 1491 O O . ALA B 1 38 ? -13.922 19.062 13.641 1 98.44 38 ALA B O 1
ATOM 1492 N N . VAL B 1 39 ? -13.406 20.469 11.961 1 98.62 39 VAL B N 1
ATOM 1493 C CA . VAL B 1 39 ? -12.672 19.453 11.219 1 98.62 39 VAL B CA 1
ATOM 1494 C C . VAL B 1 39 ? -11.492 18.938 12.047 1 98.62 39 VAL B C 1
ATOM 1496 O O . VAL B 1 39 ? -11.273 17.734 12.164 1 98.62 39 VAL B O 1
ATOM 1499 N N . GLN B 1 40 ? -10.773 19.875 12.641 1 98.44 40 GLN B N 1
ATOM 1500 C CA . GLN B 1 40 ? -9.609 19.5 13.438 1 98.44 40 GLN B CA 1
ATOM 1501 C C . GLN B 1 40 ? -10.008 18.625 14.617 1 98.44 40 GLN B C 1
ATOM 1503 O O . GLN B 1 40 ? -9.305 17.656 14.945 1 98.4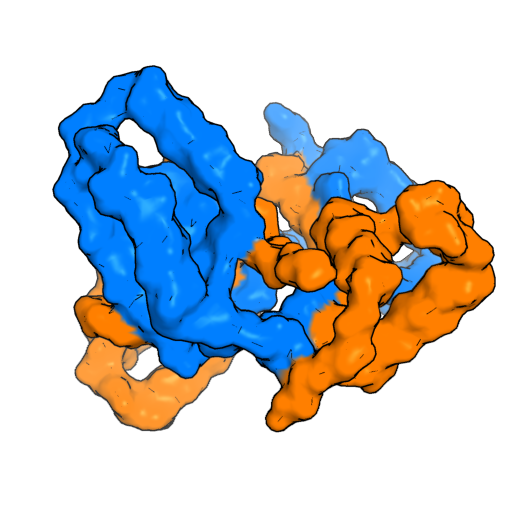4 40 GLN B O 1
ATOM 1508 N N . ARG B 1 41 ? -11.016 18.969 15.242 1 98.31 41 ARG B N 1
ATOM 1509 C CA . ARG B 1 41 ? -11.5 18.172 16.375 1 98.31 41 ARG B CA 1
ATOM 1510 C C . ARG B 1 41 ? -11.867 16.766 15.922 1 98.31 41 ARG B C 1
ATOM 1512 O O . ARG B 1 41 ? -11.562 15.789 16.609 1 98.31 41 ARG B O 1
ATOM 1519 N N . ARG B 1 42 ? -12.477 16.688 14.852 1 97.81 42 ARG B N 1
ATOM 1520 C CA . ARG B 1 42 ? -12.875 15.391 14.344 1 97.81 42 ARG B CA 1
ATOM 1521 C C . ARG B 1 42 ? -11.664 14.555 13.953 1 97.81 42 ARG B C 1
ATOM 1523 O O . ARG B 1 42 ? -11.594 13.367 14.266 1 97.81 42 ARG B O 1
ATOM 1530 N N . ILE B 1 43 ? -10.758 15.141 13.273 1 98.06 43 ILE B N 1
ATOM 1531 C CA . ILE B 1 43 ? -9.539 14.43 12.898 1 98.06 43 ILE B CA 1
ATOM 1532 C C . ILE B 1 43 ? -8.828 13.914 14.148 1 98.06 43 ILE B C 1
ATOM 1534 O O . ILE B 1 43 ? -8.383 12.766 14.18 1 98.06 43 ILE B O 1
ATOM 1538 N N . LYS B 1 44 ? -8.742 14.805 15.125 1 97.75 44 LYS B N 1
ATOM 1539 C CA . LYS B 1 44 ? -8.125 14.406 16.391 1 97.75 44 LYS B CA 1
ATOM 1540 C C . LYS B 1 44 ? -8.82 13.188 16.984 1 97.75 44 LYS B C 1
ATOM 1542 O O . LYS B 1 44 ? -8.164 12.234 17.406 1 97.75 44 LYS B O 1
ATOM 1547 N N . ARG B 1 45 ? -10.078 13.18 17.047 1 97.38 45 ARG B N 1
ATOM 1548 C CA . ARG B 1 45 ? -10.852 12.055 17.562 1 97.38 45 ARG B CA 1
ATOM 1549 C C . ARG B 1 45 ? -10.602 10.789 16.734 1 97.38 45 ARG B C 1
ATOM 1551 O O . ARG B 1 45 ? -10.438 9.703 17.297 1 97.38 45 ARG B O 1
ATOM 1558 N N . LEU B 1 46 ? -10.609 10.945 15.422 1 97.75 46 LEU B N 1
ATOM 1559 C CA . LEU B 1 46 ? -10.398 9.812 14.523 1 97.75 46 LEU B CA 1
ATOM 1560 C C . LEU B 1 46 ? -9.016 9.211 14.719 1 97.75 46 LEU B C 1
ATOM 1562 O O . LEU B 1 46 ? -8.844 7.996 14.586 1 97.75 46 LEU B O 1
ATOM 1566 N N . ARG B 1 47 ? -8.039 10.023 15.047 1 97.38 47 ARG B N 1
ATOM 1567 C CA . ARG B 1 47 ? -6.707 9.539 15.375 1 97.38 47 ARG B CA 1
ATOM 1568 C C . ARG B 1 47 ? -6.699 8.828 16.719 1 97.38 47 ARG B C 1
ATOM 1570 O O . ARG B 1 47 ? -6.168 7.719 16.844 1 97.38 47 ARG B O 1
ATOM 1577 N N . GLU B 1 48 ? -7.305 9.367 17.672 1 96.75 48 GLU B N 1
ATOM 1578 C CA . GLU B 1 48 ? -7.301 8.844 19.047 1 96.75 48 GLU B CA 1
ATOM 1579 C C . GLU B 1 48 ? -8.047 7.516 19.125 1 96.75 48 GLU B C 1
ATOM 1581 O O . GLU B 1 48 ? -7.707 6.648 19.938 1 96.75 48 GLU B O 1
ATOM 1586 N N . THR B 1 49 ? -9.039 7.375 18.281 1 96.25 49 THR B N 1
ATOM 1587 C CA . THR B 1 49 ? -9.844 6.156 18.312 1 96.25 49 THR B CA 1
ATOM 1588 C C . THR B 1 49 ? -9.234 5.086 17.422 1 96.25 49 THR B C 1
ATOM 1590 O O . THR B 1 49 ? -9.758 3.975 17.328 1 96.25 49 THR B O 1
ATOM 1593 N N . GLY B 1 50 ? -8.219 5.418 16.672 1 96.81 50 GLY B N 1
ATOM 1594 C CA . GLY B 1 50 ? -7.469 4.434 15.914 1 96.81 50 GLY B CA 1
ATOM 1595 C C . GLY B 1 50 ? -8 4.238 14.508 1 96.81 50 GLY B C 1
ATOM 1596 O O . GLY B 1 50 ? -7.566 3.33 13.797 1 96.81 50 GLY B O 1
ATOM 1597 N N . VAL B 1 51 ? -8.984 5.051 14.094 1 97.69 51 VAL B N 1
ATOM 1598 C CA . VAL B 1 51 ? -9.484 4.973 12.727 1 97.69 51 VAL B CA 1
ATOM 1599 C C . VAL B 1 51 ? -8.391 5.395 11.75 1 97.69 51 VAL B C 1
ATOM 1601 O O . VAL B 1 51 ? -8.188 4.75 10.719 1 97.69 51 VAL B O 1
ATOM 1604 N N . ILE B 1 52 ? -7.816 6.508 12.102 1 97.88 52 ILE B N 1
ATOM 1605 C CA . ILE B 1 52 ? -6.582 6.875 11.414 1 97.88 52 ILE B CA 1
ATOM 1606 C C . ILE B 1 52 ? -5.387 6.254 12.133 1 97.88 52 ILE B C 1
ATOM 1608 O O . ILE B 1 52 ? -5.09 6.605 13.273 1 97.88 52 ILE B O 1
ATOM 1612 N N . GLU B 1 53 ? -4.688 5.391 11.492 1 97.31 53 GLU B N 1
ATOM 1613 C CA . GLU B 1 53 ? -3.576 4.684 12.133 1 97.31 53 GLU B CA 1
ATOM 1614 C C . GLU B 1 53 ? -2.293 5.508 12.07 1 97.31 53 GLU B C 1
ATOM 1616 O O . GLU B 1 53 ? -1.542 5.57 13.047 1 97.31 53 GLU B O 1
ATOM 1621 N N . ARG B 1 54 ? -2.014 6.086 10.953 1 97.12 54 ARG B N 1
ATOM 1622 C CA . ARG B 1 54 ? -0.823 6.891 10.711 1 97.12 54 ARG B CA 1
ATOM 1623 C C . ARG B 1 54 ? -0.971 7.719 9.438 1 97.12 54 ARG B C 1
ATOM 1625 O O . ARG B 1 54 ? -1.934 7.543 8.688 1 97.12 54 ARG B O 1
ATOM 1632 N N . GLU B 1 55 ? -0.147 8.617 9.266 1 97.88 55 GLU B N 1
ATOM 1633 C CA . GLU B 1 55 ? 0.044 9.344 8.016 1 97.88 55 GLU B CA 1
ATOM 1634 C C . GLU B 1 55 ? 1.46 9.156 7.48 1 97.88 55 GLU B C 1
ATOM 1636 O O . GLU B 1 55 ? 2.428 9.18 8.242 1 97.88 55 GLU B O 1
ATOM 1641 N N . VAL B 1 56 ? 1.53 8.914 6.172 1 98.31 56 VAL B N 1
ATOM 1642 C CA . VAL B 1 56 ? 2.848 8.562 5.652 1 98.31 56 VAL B CA 1
ATOM 1643 C C . VAL B 1 56 ? 3.109 9.312 4.348 1 98.31 56 VAL B C 1
ATOM 1645 O O . VAL B 1 56 ? 2.17 9.688 3.641 1 98.31 56 VAL B O 1
ATOM 1648 N N . ALA B 1 57 ? 4.418 9.492 4.098 1 98.19 57 ALA B N 1
ATOM 1649 C CA . ALA B 1 57 ? 4.84 9.953 2.779 1 98.19 57 ALA B CA 1
ATOM 1650 C C . ALA B 1 57 ? 4.918 8.797 1.789 1 98.19 57 ALA B C 1
ATOM 1652 O O . ALA B 1 57 ? 5.484 7.746 2.096 1 98.19 57 ALA B O 1
ATOM 1653 N N . VAL B 1 58 ? 4.285 8.977 0.692 1 98 58 VAL B N 1
ATOM 1654 C CA . VAL B 1 58 ? 4.414 8.055 -0.433 1 98 58 VAL B CA 1
ATOM 1655 C C . VAL B 1 58 ? 5.52 8.539 -1.368 1 98 58 VAL B C 1
ATOM 1657 O O . VAL B 1 58 ? 5.422 9.617 -1.952 1 98 58 VAL B O 1
ATOM 1660 N N . LEU B 1 59 ? 6.527 7.695 -1.486 1 97.62 59 LEU B N 1
ATOM 1661 C CA . LEU B 1 59 ? 7.699 8.086 -2.268 1 97.62 59 LEU B CA 1
ATOM 1662 C C . LEU B 1 59 ? 7.625 7.504 -3.676 1 97.62 59 LEU B C 1
ATOM 1664 O O . LEU B 1 59 ? 7.031 6.445 -3.889 1 97.62 59 LEU B O 1
ATOM 1668 N N . SER B 1 60 ? 8.289 8.211 -4.57 1 96.94 60 SER B N 1
ATOM 1669 C CA . SER B 1 60 ? 8.344 7.77 -5.961 1 96.94 60 SER B CA 1
ATOM 1670 C C . SER B 1 60 ? 9.406 6.695 -6.16 1 96.94 60 SER B C 1
ATOM 1672 O O . SER B 1 60 ? 10.602 6.973 -6.07 1 96.94 60 SER B O 1
ATOM 1674 N N . PRO B 1 61 ? 8.938 5.496 -6.453 1 96.12 61 PRO B N 1
ATOM 1675 C CA . PRO B 1 61 ? 9.953 4.484 -6.746 1 96.12 61 PRO B CA 1
ATOM 1676 C C . PRO B 1 61 ? 10.859 4.879 -7.91 1 96.12 61 PRO B C 1
ATOM 1678 O O . PRO B 1 61 ? 12.078 4.684 -7.84 1 96.12 61 PRO B O 1
ATOM 1681 N N . GLN B 1 62 ? 10.289 5.453 -8.93 1 94.06 62 GLN B N 1
ATOM 1682 C CA . GLN B 1 62 ? 11.047 5.848 -10.117 1 94.06 62 GLN B CA 1
ATOM 1683 C C . GLN B 1 62 ? 12.102 6.895 -9.766 1 94.06 62 GLN B C 1
ATOM 1685 O O . GLN B 1 62 ? 13.258 6.777 -10.18 1 94.06 62 GLN B O 1
ATOM 1690 N N . ALA B 1 63 ? 11.703 7.848 -9.023 1 94.56 63 ALA B N 1
ATOM 1691 C CA . ALA B 1 63 ? 12.633 8.914 -8.641 1 94.56 63 ALA 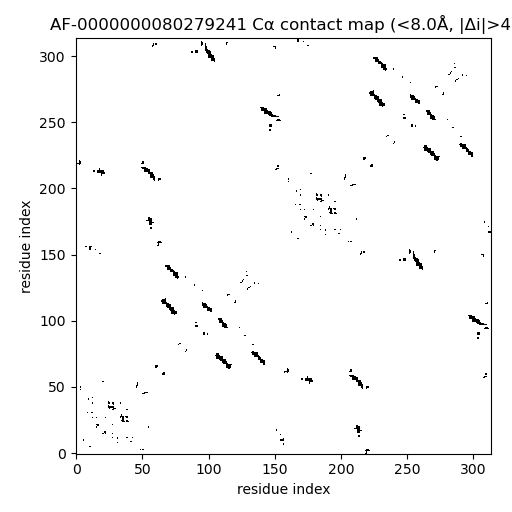B CA 1
ATOM 1692 C C . ALA B 1 63 ? 13.773 8.359 -7.793 1 94.56 63 ALA B C 1
ATOM 1694 O O . ALA B 1 63 ? 14.867 8.938 -7.754 1 94.56 63 ALA B O 1
ATOM 1695 N N . LEU B 1 64 ? 13.539 7.215 -7.141 1 95.38 64 LEU B N 1
ATOM 1696 C CA . LEU B 1 64 ? 14.531 6.648 -6.234 1 95.38 64 LEU B CA 1
ATOM 1697 C C . LEU B 1 64 ? 15.305 5.523 -6.914 1 95.38 64 LEU B C 1
ATOM 1699 O O . LEU B 1 64 ? 16.109 4.836 -6.273 1 95.38 64 LEU B O 1
ATOM 1703 N N . GLY B 1 65 ? 15 5.309 -8.164 1 94.12 65 GLY B N 1
ATOM 1704 C CA . GLY B 1 65 ? 15.703 4.297 -8.938 1 94.12 65 GLY B CA 1
ATOM 1705 C C . GLY B 1 65 ? 15.25 2.883 -8.625 1 94.12 65 GLY B C 1
ATOM 1706 O O . GLY B 1 65 ? 15.977 1.921 -8.883 1 94.12 65 GLY B O 1
ATOM 1707 N N . LEU B 1 66 ? 14.18 2.785 -7.922 1 95.25 66 LEU B N 1
ATOM 1708 C CA . LEU B 1 66 ? 13.57 1.492 -7.629 1 95.25 66 LEU B CA 1
ATOM 1709 C C . LEU B 1 66 ? 12.594 1.086 -8.734 1 95.25 66 LEU B C 1
ATOM 1711 O O . LEU B 1 66 ? 11.383 1.122 -8.539 1 95.25 66 LEU B O 1
ATOM 1715 N N . THR B 1 67 ? 13.086 0.505 -9.758 1 92.25 67 THR B N 1
ATOM 1716 C CA . THR B 1 67 ? 12.375 0.423 -11.031 1 92.25 67 THR B CA 1
ATOM 1717 C C . THR B 1 67 ? 11.656 -0.919 -11.164 1 92.25 67 THR B C 1
ATOM 1719 O O . THR B 1 67 ? 10.898 -1.133 -12.109 1 92.25 67 THR B O 1
ATOM 1722 N N . MET B 1 68 ? 11.883 -1.789 -10.219 1 97.62 68 MET B N 1
ATOM 1723 C CA . MET B 1 68 ? 11.297 -3.113 -10.414 1 97.62 68 MET B CA 1
ATOM 1724 C C . MET B 1 68 ? 10.414 -3.494 -9.234 1 97.62 68 MET B C 1
ATOM 1726 O O . MET B 1 68 ? 10.797 -3.312 -8.078 1 97.62 68 MET B O 1
ATOM 1730 N N . THR B 1 69 ? 9.273 -3.971 -9.539 1 98.44 69 THR B N 1
ATOM 1731 C CA . THR B 1 69 ? 8.328 -4.523 -8.57 1 98.44 69 THR B CA 1
ATOM 1732 C C . THR B 1 69 ? 7.988 -5.969 -8.914 1 98.44 69 THR B C 1
ATOM 1734 O O . THR B 1 69 ? 7.84 -6.312 -10.094 1 98.44 69 THR B O 1
ATOM 1737 N N . PHE B 1 70 ? 7.871 -6.785 -7.898 1 98.62 70 PHE B N 1
ATOM 1738 C CA . PHE B 1 70 ? 7.594 -8.211 -8.062 1 98.62 70 PHE B CA 1
ATOM 1739 C C . PHE B 1 70 ? 6.453 -8.648 -7.152 1 98.62 70 PHE B C 1
ATOM 1741 O O . PHE B 1 70 ? 6.355 -8.195 -6.012 1 98.62 70 PHE B O 1
ATOM 1748 N N . VAL B 1 71 ? 5.633 -9.5 -7.695 1 98.69 71 VAL B N 1
ATOM 1749 C CA . VAL B 1 71 ? 4.719 -10.273 -6.867 1 98.69 71 VAL B CA 1
ATOM 1750 C C . VAL B 1 71 ? 5.254 -11.695 -6.699 1 98.69 71 VAL B C 1
ATOM 1752 O O . 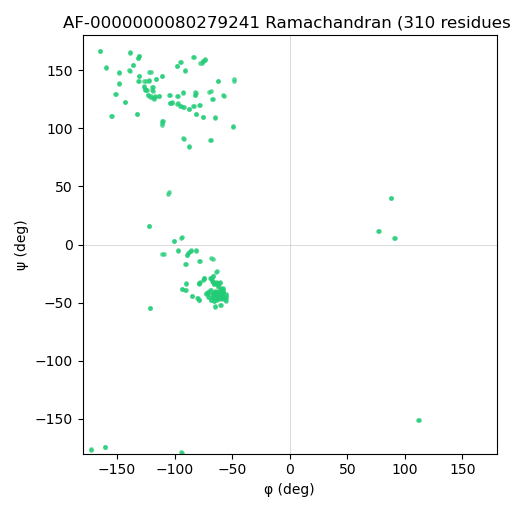VAL B 1 71 ? 5.48 -12.398 -7.688 1 98.69 71 VAL B O 1
ATOM 1755 N N . VAL B 1 72 ? 5.457 -12.094 -5.457 1 98.56 72 VAL B N 1
ATOM 1756 C CA . VAL B 1 72 ? 6.07 -13.391 -5.188 1 98.56 72 VAL B CA 1
ATOM 1757 C C . VAL B 1 72 ? 5.094 -14.266 -4.406 1 98.56 72 VAL B C 1
ATOM 1759 O O . VAL B 1 72 ? 4.551 -13.844 -3.385 1 98.56 72 VAL B O 1
ATOM 1762 N N . MET B 1 73 ? 4.844 -15.43 -4.926 1 98.19 73 MET B N 1
ATOM 1763 C CA . MET B 1 73 ? 4.074 -16.453 -4.219 1 98.19 73 MET B CA 1
ATOM 1764 C C . MET B 1 73 ? 5 -17.453 -3.543 1 98.19 73 MET B C 1
ATOM 1766 O O . MET B 1 73 ? 5.863 -18.047 -4.195 1 98.19 73 MET B O 1
ATOM 1770 N N . VAL B 1 74 ? 4.766 -17.641 -2.27 1 97.88 74 VAL B N 1
ATOM 1771 C CA . VAL B 1 74 ? 5.684 -18.469 -1.5 1 97.88 74 VAL B CA 1
ATOM 1772 C C . VAL B 1 74 ? 4.93 -19.656 -0.887 1 97.88 74 VAL B C 1
ATOM 1774 O O . VAL B 1 74 ? 3.875 -19.469 -0.272 1 97.88 74 VAL B O 1
ATOM 1777 N N . GLU B 1 75 ? 5.422 -20.812 -1.106 1 97.12 75 GLU B N 1
ATOM 1778 C CA . GLU B 1 75 ? 4.965 -22.031 -0.446 1 97.12 75 GLU B CA 1
ATOM 1779 C C . GLU B 1 75 ? 5.953 -22.484 0.625 1 97.12 75 GLU B C 1
ATOM 1781 O O . GLU B 1 75 ? 7.148 -22.641 0.351 1 97.12 75 GLU B O 1
ATOM 1786 N N . MET B 1 76 ? 5.449 -22.719 1.8 1 96.06 76 MET B N 1
ATOM 1787 C CA . MET B 1 76 ? 6.305 -23.141 2.91 1 96.06 76 MET B CA 1
ATOM 1788 C C . MET B 1 76 ? 6.406 -24.656 2.982 1 96.06 76 MET B C 1
ATOM 1790 O O . MET B 1 76 ? 5.492 -25.375 2.561 1 96.06 76 MET B O 1
ATOM 1794 N N . GLU B 1 77 ? 7.555 -25.156 3.473 1 90.88 77 GLU B N 1
ATOM 1795 C CA . GLU B 1 77 ? 7.766 -26.594 3.656 1 90.88 77 GLU B CA 1
ATOM 1796 C C . GLU B 1 77 ? 6.812 -27.156 4.707 1 90.88 77 GLU B C 1
ATOM 1798 O O . GLU B 1 77 ? 6.297 -28.266 4.551 1 90.88 77 GLU B O 1
ATOM 1803 N N . ARG B 1 78 ? 6.875 -26.5 5.812 1 83.31 78 ARG B N 1
ATOM 1804 C CA . ARG B 1 78 ? 6.035 -26.875 6.945 1 83.31 78 ARG B CA 1
ATOM 1805 C C . ARG B 1 78 ? 5.242 -25.672 7.449 1 83.31 78 ARG B C 1
ATOM 1807 O O . ARG B 1 78 ? 5.711 -24.531 7.367 1 83.31 78 ARG B O 1
ATOM 1814 N N . GLU B 1 79 ? 4.094 -25.891 7.781 1 81.44 79 GLU B N 1
ATOM 1815 C CA . GLU B 1 79 ? 3.258 -24.812 8.273 1 81.44 79 GLU B CA 1
ATOM 1816 C C . GLU B 1 79 ? 3.088 -24.891 9.789 1 81.44 79 GLU B C 1
ATOM 1818 O O . GLU B 1 79 ? 1.987 -24.688 10.312 1 81.44 79 GLU B O 1
ATOM 1823 N N . SER B 1 80 ? 4.273 -25.125 10.32 1 88.94 80 SER B N 1
ATOM 1824 C CA . SER B 1 80 ? 4.211 -25 11.773 1 88.94 80 SER B CA 1
ATOM 1825 C C . SER B 1 80 ? 4.219 -23.547 12.219 1 88.94 80 SER B C 1
ATOM 1827 O O . SER B 1 80 ? 4.742 -22.688 11.508 1 88.94 80 SER B O 1
ATOM 1829 N N . LEU B 1 81 ? 3.695 -23.344 13.398 1 89.88 81 LEU B N 1
ATOM 1830 C CA . LEU B 1 81 ? 3.59 -21.969 13.906 1 89.88 81 LEU B CA 1
ATOM 1831 C C . LEU B 1 81 ? 4.965 -21.312 14.008 1 89.88 81 LEU B C 1
ATOM 1833 O O . LEU B 1 81 ? 5.121 -20.141 13.68 1 89.88 81 LEU B O 1
ATOM 1837 N N . ALA B 1 82 ? 5.91 -22.125 14.391 1 92.12 82 ALA B N 1
ATOM 1838 C CA . ALA B 1 82 ? 7.262 -21.594 14.555 1 92.12 82 ALA B CA 1
ATOM 1839 C C . ALA B 1 82 ? 7.852 -21.172 13.211 1 92.12 82 ALA B C 1
ATOM 1841 O O . ALA B 1 82 ? 8.5 -20.141 13.109 1 92.12 82 ALA B O 1
ATOM 1842 N N . VAL B 1 83 ? 7.645 -21.969 12.234 1 91.5 83 VAL B N 1
ATOM 1843 C CA . VAL B 1 83 ? 8.164 -21.703 10.898 1 91.5 83 VAL B CA 1
ATOM 1844 C C . VAL B 1 83 ? 7.48 -20.469 10.312 1 91.5 83 VAL B C 1
ATOM 1846 O O . VAL B 1 83 ? 8.141 -19.578 9.773 1 91.5 83 VAL B O 1
ATOM 1849 N N . LEU B 1 84 ? 6.207 -20.406 10.469 1 94.12 84 LEU B N 1
ATOM 1850 C CA . LEU B 1 84 ? 5.441 -19.281 9.953 1 94.12 84 LEU B CA 1
ATOM 1851 C C . LEU B 1 84 ? 5.84 -17.984 10.656 1 94.12 84 LEU B C 1
ATOM 1853 O O . LEU B 1 84 ? 6.004 -16.953 10.016 1 94.12 84 LEU B O 1
ATOM 1857 N N . ASP B 1 85 ? 6.027 -18.062 11.938 1 94.81 85 ASP B N 1
ATOM 1858 C CA . ASP B 1 85 ? 6.418 -16.891 12.719 1 94.81 85 ASP B CA 1
ATOM 1859 C C . ASP B 1 85 ? 7.805 -16.391 12.305 1 94.81 85 ASP B C 1
ATOM 1861 O O . ASP B 1 85 ? 8.047 -15.188 12.25 1 94.81 85 ASP B O 1
ATOM 1865 N N . GLY B 1 86 ? 8.695 -17.281 12.078 1 93.81 86 GLY B N 1
ATOM 1866 C CA . GLY B 1 86 ? 10.023 -16.906 11.602 1 93.81 86 GLY B CA 1
ATOM 1867 C C . GLY B 1 86 ? 9.992 -16.172 10.273 1 93.81 86 GLY B C 1
ATOM 1868 O O . GLY B 1 86 ? 10.672 -15.148 10.109 1 93.81 86 GLY B O 1
ATOM 1869 N N . PHE B 1 87 ? 9.211 -16.688 9.367 1 95.94 87 PHE B N 1
ATOM 1870 C CA . PHE B 1 87 ? 9.094 -16.047 8.062 1 95.94 87 PHE B CA 1
ATOM 1871 C C . PHE B 1 87 ? 8.469 -14.664 8.18 1 95.94 87 PHE B C 1
ATOM 1873 O O . PHE B 1 87 ? 8.922 -13.711 7.539 1 95.94 87 PHE B O 1
ATOM 1880 N N . ARG B 1 88 ? 7.496 -14.555 9.008 1 96.75 88 ARG B N 1
ATOM 1881 C CA . ARG B 1 88 ? 6.84 -13.281 9.258 1 96.75 88 ARG B CA 1
ATOM 1882 C C . ARG B 1 88 ? 7.836 -12.242 9.766 1 96.75 88 ARG B C 1
ATOM 1884 O O . ARG B 1 88 ? 7.824 -11.094 9.328 1 96.75 88 ARG B O 1
ATOM 1891 N N . ARG B 1 89 ? 8.672 -12.609 10.656 1 96.69 89 ARG B N 1
ATOM 1892 C CA . ARG B 1 89 ? 9.672 -11.703 11.211 1 96.69 89 ARG B CA 1
ATOM 1893 C C . ARG B 1 89 ? 10.633 -11.219 10.133 1 96.69 89 ARG B C 1
ATOM 1895 O O . ARG B 1 89 ? 11.008 -10.039 10.109 1 96.69 89 ARG B O 1
ATOM 1902 N N . GLN B 1 90 ? 11.039 -12.062 9.266 1 96.31 90 GLN B N 1
ATOM 1903 C CA . GLN B 1 90 ? 11.93 -11.703 8.164 1 96.31 90 GLN B CA 1
ATOM 1904 C C . GLN B 1 90 ? 11.266 -10.695 7.227 1 96.31 90 GLN B C 1
ATOM 1906 O O . GLN B 1 90 ? 11.891 -9.711 6.824 1 96.31 90 GLN B O 1
ATOM 1911 N N . VAL B 1 91 ? 10.023 -10.984 6.91 1 97.25 91 VAL B N 1
ATOM 1912 C CA . VAL B 1 91 ? 9.25 -10.141 6.012 1 97.25 91 VAL B CA 1
ATOM 1913 C C . VAL B 1 91 ? 9.102 -8.742 6.609 1 97.25 91 VAL B C 1
ATOM 1915 O O . VAL B 1 91 ? 9.312 -7.738 5.922 1 97.25 91 VAL B O 1
ATOM 1918 N N . LEU B 1 92 ? 8.82 -8.695 7.922 1 97.44 92 LEU B N 1
ATOM 1919 C CA . LEU B 1 92 ? 8.602 -7.422 8.609 1 97.44 92 LEU B CA 1
ATOM 1920 C C . LEU B 1 92 ? 9.883 -6.598 8.656 1 97.44 92 LEU B C 1
ATOM 1922 O O . LEU B 1 92 ? 9.836 -5.367 8.625 1 97.44 92 LEU B O 1
ATOM 1926 N N . ALA B 1 93 ? 10.992 -7.223 8.625 1 95.69 93 ALA B N 1
ATOM 1927 C CA . ALA B 1 93 ? 12.273 -6.559 8.805 1 95.69 93 ALA B CA 1
ATOM 1928 C C . ALA B 1 93 ? 12.852 -6.102 7.469 1 95.69 93 ALA B C 1
ATOM 1930 O O . ALA B 1 93 ? 13.789 -5.305 7.43 1 95.69 93 ALA B O 1
ATOM 1931 N N . ASP B 1 94 ? 12.383 -6.594 6.387 1 96.25 94 ASP B N 1
ATOM 1932 C CA . ASP B 1 94 ? 12.992 -6.34 5.086 1 96.25 94 ASP B CA 1
ATOM 1933 C C . ASP B 1 94 ? 12.266 -5.219 4.348 1 96.25 94 ASP B C 1
ATOM 1935 O O . ASP B 1 94 ? 11.133 -5.395 3.904 1 96.25 94 ASP B O 1
ATOM 1939 N N . ASP B 1 95 ? 12.953 -4.18 4.008 1 93.31 95 ASP B N 1
ATOM 1940 C CA . ASP B 1 95 ? 12.352 -2.979 3.438 1 93.31 95 ASP B CA 1
ATOM 1941 C C . ASP B 1 95 ? 12.031 -3.174 1.957 1 93.31 95 ASP B C 1
ATOM 1943 O O . ASP B 1 95 ? 11.305 -2.375 1.363 1 93.31 95 ASP B O 1
ATOM 1947 N N . ASN B 1 96 ? 12.602 -4.23 1.402 1 97.38 96 ASN B N 1
ATOM 1948 C CA . ASN B 1 96 ? 12.211 -4.527 0.028 1 97.38 96 ASN B CA 1
ATOM 1949 C C . ASN B 1 96 ? 10.758 -4.98 -0.053 1 97.38 96 ASN B C 1
ATOM 1951 O O . ASN B 1 96 ? 10.117 -4.855 -1.101 1 97.38 96 ASN B O 1
ATOM 1955 N N . VAL B 1 97 ? 10.32 -5.602 1.056 1 98.31 97 VAL B N 1
ATOM 1956 C CA . VAL B 1 97 ? 8.945 -6.078 1.09 1 98.31 97 VAL B CA 1
ATOM 1957 C C . VAL B 1 97 ? 8.008 -4.938 1.489 1 98.31 97 VAL B C 1
ATOM 1959 O O . VAL B 1 97 ? 8.102 -4.41 2.6 1 98.31 97 VAL B O 1
ATOM 1962 N N . GLN B 1 98 ? 7.102 -4.617 0.597 1 98 98 GLN B N 1
ATOM 1963 C CA . GLN B 1 98 ? 6.102 -3.605 0.922 1 98 98 GLN B CA 1
ATOM 1964 C C . GLN B 1 98 ? 4.859 -4.238 1.543 1 98 98 GLN B C 1
ATOM 1966 O O . GLN B 1 98 ? 4.238 -3.658 2.434 1 98 98 GLN B O 1
ATOM 1971 N N . GLN B 1 99 ? 4.508 -5.371 1.005 1 98.56 99 GLN B N 1
ATOM 1972 C CA . GLN B 1 99 ? 3.314 -6.07 1.469 1 98.56 99 GLN B CA 1
ATOM 1973 C C . GLN B 1 99 ? 3.559 -7.574 1.553 1 98.56 99 GLN B C 1
ATOM 1975 O O . GLN B 1 99 ? 4.312 -8.133 0.751 1 98.56 99 GLN B O 1
ATOM 1980 N N . CYS B 1 100 ? 2.865 -8.148 2.467 1 98.81 100 CYS B N 1
ATOM 1981 C CA . CYS B 1 100 ? 2.854 -9.602 2.619 1 98.81 100 CYS B CA 1
ATOM 1982 C C . CYS B 1 100 ? 1.534 -10.078 3.219 1 98.81 100 CYS B C 1
ATOM 1984 O O . CYS B 1 100 ? 1.098 -9.57 4.25 1 98.81 100 CYS B O 1
ATOM 1986 N N . TYR B 1 101 ? 0.958 -11.039 2.58 1 98.69 101 TYR B N 1
ATOM 1987 C CA . TYR B 1 101 ? -0.305 -11.625 3.016 1 98.69 101 TYR B CA 1
ATOM 1988 C C . TYR B 1 101 ? -0.167 -13.125 3.229 1 98.69 101 TYR B C 1
ATOM 1990 O O . TYR B 1 101 ? 0.368 -13.836 2.371 1 98.69 101 TYR B O 1
ATOM 1998 N N . TYR B 1 102 ? -0.586 -13.617 4.406 1 98.31 102 TYR B N 1
ATOM 1999 C CA . TYR B 1 102 ? -0.81 -15.039 4.617 1 98.31 102 TYR B CA 1
ATOM 2000 C C . TYR B 1 102 ? -2.139 -15.477 4.016 1 98.31 102 TYR B C 1
ATOM 2002 O O . TYR B 1 102 ? -3.201 -15.008 4.43 1 98.31 102 TYR B O 1
ATOM 2010 N N . VAL B 1 103 ? -2.051 -16.438 3.062 1 98.06 103 VAL B N 1
ATOM 2011 C CA . VAL B 1 103 ? -3.244 -16.578 2.236 1 98.06 103 VAL B CA 1
ATOM 2012 C C . VAL B 1 103 ? -3.639 -18.062 2.16 1 98.06 103 VAL B C 1
ATOM 2014 O O . VAL B 1 103 ? -2.836 -18.938 2.475 1 98.06 103 VAL B O 1
ATOM 2017 N N . THR B 1 104 ? -4.914 -18.234 1.748 1 97.25 104 THR B N 1
ATOM 2018 C CA . THR B 1 104 ? -5.391 -19.562 1.353 1 97.25 104 THR B CA 1
ATOM 2019 C C . THR B 1 104 ? -5.027 -19.844 -0.1 1 97.25 104 THR B C 1
ATOM 2021 O O . THR B 1 104 ? -4.73 -18.938 -0.869 1 97.25 104 THR B O 1
ATOM 2024 N N . GLY B 1 105 ? -5.055 -21.109 -0.435 1 94.31 105 GLY B N 1
ATOM 2025 C CA . GLY B 1 105 ? -4.758 -21.5 -1.804 1 94.31 105 GLY B CA 1
ATOM 2026 C C . GLY B 1 105 ? -3.455 -22.266 -1.938 1 94.31 105 GLY B C 1
ATOM 2027 O O . GLY B 1 105 ? -3.025 -22.938 -0.999 1 94.31 105 GLY B O 1
ATOM 2028 N N . ASN B 1 106 ? -2.875 -22.109 -3.092 1 91.19 106 ASN B N 1
ATOM 2029 C CA . ASN B 1 106 ? -1.683 -22.891 -3.383 1 91.19 106 ASN B CA 1
ATOM 2030 C C . ASN B 1 106 ? -0.447 -22.312 -2.701 1 91.19 106 ASN B C 1
ATOM 2032 O O . ASN B 1 106 ? 0.477 -23.047 -2.35 1 91.19 106 ASN B O 1
ATOM 2036 N N . ALA B 1 107 ? -0.46 -21.047 -2.574 1 95.94 107 ALA B N 1
ATOM 2037 C CA . ALA B 1 107 ? 0.633 -20.391 -1.861 1 95.94 107 ALA B CA 1
ATOM 2038 C C . ALA B 1 107 ? 0.276 -20.156 -0.395 1 95.94 107 ALA B C 1
ATOM 2040 O O . ALA B 1 107 ? -0.903 -20.125 -0.034 1 95.94 107 ALA B O 1
ATOM 2041 N N . ASP B 1 108 ? 1.294 -20.016 0.408 1 97.12 108 ASP B N 1
ATOM 2042 C CA . ASP B 1 108 ? 1.092 -19.656 1.808 1 97.12 108 ASP B CA 1
ATOM 2043 C C . ASP B 1 108 ? 1.185 -18.141 2.004 1 97.12 108 ASP B C 1
ATOM 2045 O O . ASP B 1 108 ? 0.443 -17.562 2.803 1 97.12 108 ASP B O 1
ATOM 2049 N N . PHE B 1 109 ? 2.141 -17.562 1.238 1 98.12 109 PHE B N 1
ATOM 2050 C CA . PHE B 1 109 ? 2.309 -16.125 1.315 1 98.12 109 PHE B CA 1
ATOM 2051 C C . PHE B 1 109 ? 2.35 -15.508 -0.079 1 98.12 109 PHE B C 1
ATOM 2053 O O . PHE B 1 109 ? 2.875 -16.109 -1.016 1 98.12 109 PHE B O 1
ATOM 2060 N N . VAL B 1 110 ? 1.791 -14.305 -0.175 1 98.69 110 VAL B N 1
ATOM 2061 C CA . VAL B 1 110 ? 1.986 -13.445 -1.335 1 98.69 110 VAL B CA 1
ATOM 2062 C C . VAL B 1 110 ? 2.703 -12.164 -0.913 1 98.69 110 VAL B C 1
ATOM 2064 O O . VAL B 1 110 ? 2.281 -11.492 0.029 1 98.69 110 VAL B O 1
ATOM 2067 N N . LEU B 1 111 ? 3.793 -11.836 -1.592 1 98.81 111 LEU B N 1
ATOM 2068 C CA . LEU B 1 111 ? 4.578 -10.648 -1.287 1 98.81 111 LEU B CA 1
ATOM 2069 C C . LEU B 1 111 ? 4.562 -9.672 -2.459 1 98.81 111 LEU B C 1
ATOM 2071 O O . LEU B 1 111 ? 4.617 -10.086 -3.619 1 98.81 111 LEU B O 1
ATOM 2075 N N . VAL B 1 112 ? 4.508 -8.422 -2.164 1 98.81 112 VAL B N 1
ATOM 2076 C CA . VAL B 1 112 ? 4.863 -7.359 -3.1 1 98.81 112 VAL B CA 1
ATOM 2077 C C . VAL B 1 112 ? 6.234 -6.789 -2.746 1 98.81 112 VAL B C 1
ATOM 2079 O O . VAL B 1 112 ? 6.438 -6.281 -1.641 1 98.81 112 VAL B O 1
ATOM 2082 N N . VAL B 1 113 ? 7.145 -6.852 -3.688 1 98.69 113 VAL B N 1
ATOM 2083 C CA . VAL B 1 113 ? 8.547 -6.543 -3.438 1 98.69 113 VAL B CA 1
ATOM 2084 C C . VAL B 1 113 ? 9.031 -5.496 -4.438 1 98.69 113 VAL B C 1
ATOM 2086 O O . VAL B 1 113 ? 8.742 -5.586 -5.633 1 98.69 113 VAL B O 1
ATOM 2089 N N . THR B 1 114 ? 9.75 -4.539 -3.971 1 98.25 114 THR B N 1
ATOM 2090 C CA . THR B 1 114 ? 10.328 -3.51 -4.828 1 98.25 114 THR B CA 1
ATOM 2091 C C . THR B 1 114 ? 11.844 -3.514 -4.73 1 98.25 114 THR B C 1
ATOM 2093 O O . THR B 1 114 ? 12.406 -3.572 -3.631 1 98.25 114 THR B O 1
ATOM 2096 N N . CYS B 1 115 ? 12.492 -3.477 -5.852 1 97.44 115 CYS B N 1
ATOM 2097 C CA . CYS B 1 115 ? 13.953 -3.486 -5.93 1 97.44 115 CYS B CA 1
ATOM 2098 C C . CYS B 1 115 ? 14.445 -2.514 -6.996 1 97.44 115 CYS B C 1
ATOM 2100 O O . CYS B 1 115 ? 13.68 -2.107 -7.875 1 97.44 115 CYS B O 1
ATOM 2102 N N . ARG B 1 116 ? 15.734 -2.215 -6.938 1 95.31 116 ARG B N 1
ATOM 2103 C CA . ARG B 1 116 ? 16.359 -1.311 -7.891 1 95.31 116 ARG B CA 1
ATOM 2104 C C . ARG B 1 116 ? 16.5 -1.965 -9.266 1 95.31 116 ARG B C 1
ATOM 2106 O O . ARG B 1 116 ? 16.312 -1.311 -10.289 1 95.31 116 ARG B O 1
ATOM 2113 N N . ASP B 1 117 ? 16.891 -3.223 -9.211 1 95 117 ASP B N 1
ATOM 2114 C CA . ASP B 1 117 ? 17.141 -3.98 -10.438 1 95 117 ASP B CA 1
ATOM 2115 C C . ASP B 1 117 ? 17.109 -5.484 -10.164 1 95 117 ASP B C 1
ATOM 2117 O O . ASP B 1 117 ? 16.766 -5.914 -9.062 1 95 117 ASP B O 1
ATOM 2121 N N . MET B 1 118 ? 17.453 -6.207 -11.242 1 96.06 118 MET B N 1
ATOM 2122 C CA . MET B 1 118 ? 17.391 -7.66 -11.133 1 96.06 118 MET B CA 1
ATOM 2123 C C . MET B 1 118 ? 18.422 -8.18 -10.141 1 96.06 118 MET B C 1
ATOM 2125 O O . MET B 1 118 ? 18.172 -9.156 -9.438 1 96.06 118 MET B O 1
ATOM 2129 N N . ALA B 1 119 ? 19.547 -7.52 -10.094 1 96.75 119 ALA B N 1
ATOM 2130 C CA . ALA B 1 119 ? 20.578 -7.918 -9.133 1 96.75 119 ALA B CA 1
ATOM 2131 C C . ALA B 1 119 ? 20.078 -7.754 -7.703 1 96.75 119 ALA B C 1
ATOM 2133 O O . ALA B 1 119 ? 20.312 -8.617 -6.855 1 96.75 119 ALA B O 1
ATOM 2134 N N . GLY B 1 120 ? 19.438 -6.609 -7.453 1 95.88 120 GLY B N 1
ATOM 2135 C CA . GLY B 1 120 ? 18.828 -6.406 -6.148 1 95.88 120 GLY B CA 1
ATOM 2136 C C . GLY B 1 120 ? 17.797 -7.465 -5.797 1 95.88 120 GLY B C 1
ATOM 2137 O O . GLY B 1 120 ? 17.734 -7.93 -4.66 1 95.88 120 GLY B O 1
ATOM 2138 N N . PHE B 1 121 ? 17.047 -7.871 -6.832 1 97.56 121 PHE B N 1
ATOM 2139 C CA . PHE B 1 121 ? 16.016 -8.891 -6.59 1 97.56 121 PHE B CA 1
ATOM 2140 C C . PHE B 1 121 ? 16.656 -10.242 -6.324 1 97.56 121 PHE B C 1
ATOM 2142 O O . PHE B 1 121 ? 16.203 -10.992 -5.457 1 97.56 121 PHE B O 1
ATOM 2149 N N . GLU B 1 122 ? 17.641 -10.531 -7.043 1 96.56 122 GLU B N 1
ATOM 2150 C CA . GLU B 1 122 ? 18.359 -11.781 -6.805 1 96.56 122 GLU B CA 1
ATOM 2151 C C . GLU B 1 122 ? 18.906 -11.844 -5.383 1 96.56 122 GLU B C 1
ATOM 2153 O O . GLU B 1 122 ? 18.781 -12.867 -4.707 1 96.56 122 GLU B O 1
ATOM 2158 N N . ALA B 1 123 ? 19.516 -10.781 -4.93 1 96.06 123 ALA B N 1
ATOM 2159 C CA . ALA B 1 123 ? 20.031 -10.719 -3.562 1 96.06 123 ALA B CA 1
ATOM 2160 C C . ALA B 1 123 ? 18.891 -10.906 -2.549 1 96.06 123 ALA B C 1
ATOM 2162 O O . ALA B 1 123 ? 19.062 -11.617 -1.556 1 96.06 123 ALA B O 1
ATOM 2163 N N . PHE B 1 124 ? 17.797 -10.312 -2.811 1 96.94 124 PHE B N 1
ATOM 2164 C CA . PHE B 1 124 ? 16.625 -10.453 -1.962 1 96.94 124 PHE B CA 1
ATOM 2165 C C . PHE B 1 124 ? 16.188 -11.914 -1.876 1 96.94 124 PHE B C 1
ATOM 2167 O O . PHE B 1 124 ? 15.984 -12.438 -0.78 1 96.94 124 PHE B O 1
ATOM 2174 N N . THR B 1 125 ? 16.016 -12.578 -3.082 1 96.62 125 THR B N 1
ATOM 2175 C CA . THR B 1 125 ? 15.516 -13.953 -3.117 1 96.62 125 THR B CA 1
ATOM 2176 C C . THR B 1 125 ? 16.5 -14.898 -2.443 1 96.62 125 THR B C 1
ATOM 2178 O O . THR B 1 125 ? 16.109 -15.883 -1.821 1 96.62 125 THR B O 1
ATOM 2181 N N . ARG B 1 126 ? 17.781 -14.578 -2.557 1 94.88 126 ARG B N 1
ATOM 2182 C CA . ARG B 1 126 ? 18.781 -15.391 -1.882 1 94.88 126 ARG B CA 1
ATOM 2183 C C . ARG B 1 126 ? 18.609 -15.336 -0.368 1 94.88 126 ARG B C 1
ATOM 2185 O O . ARG B 1 126 ? 18.594 -16.375 0.3 1 94.88 126 ARG B O 1
ATOM 2192 N N . ARG B 1 127 ? 18.438 -14.164 0.156 1 92.69 127 ARG B N 1
ATOM 2193 C CA . ARG B 1 127 ? 18.297 -13.969 1.596 1 92.69 127 ARG B CA 1
ATOM 2194 C C . ARG B 1 127 ? 16.969 -14.531 2.107 1 92.69 127 ARG B C 1
ATOM 2196 O O . ARG B 1 127 ? 16.938 -15.211 3.131 1 92.69 127 ARG B O 1
ATOM 2203 N N . MET B 1 128 ? 15.969 -14.336 1.334 1 93.56 128 MET B N 1
ATOM 2204 C CA . MET B 1 128 ? 14.625 -14.594 1.844 1 93.56 128 MET B CA 1
ATOM 2205 C C . MET B 1 128 ? 14.211 -16.031 1.568 1 93.56 128 MET B C 1
ATOM 2207 O O . MET B 1 128 ? 13.477 -16.641 2.354 1 93.56 128 MET B O 1
ATOM 2211 N N . PHE B 1 129 ? 14.68 -16.562 0.439 1 92.38 129 PHE B N 1
ATOM 2212 C CA . PHE B 1 129 ? 14.094 -17.828 0.011 1 92.38 129 PHE B CA 1
ATOM 2213 C C . PHE B 1 129 ? 15.164 -18.906 -0.115 1 92.38 129 PHE B C 1
ATOM 2215 O O . PHE B 1 129 ? 15.07 -19.953 0.518 1 92.38 129 PHE B O 1
ATOM 2222 N N . PHE B 1 130 ? 16.172 -18.672 -0.853 1 87.38 130 PHE B N 1
ATOM 2223 C CA . PHE B 1 130 ? 17.141 -19.703 -1.153 1 87.38 130 PHE B CA 1
ATOM 2224 C C . PHE B 1 130 ? 17.906 -20.109 0.101 1 87.38 130 PHE B C 1
ATOM 2226 O O . PHE B 1 130 ? 18.188 -21.297 0.309 1 87.38 130 PHE B O 1
ATOM 2233 N N . ASP B 1 131 ? 18.094 -19.219 0.944 1 87.06 131 ASP B N 1
ATOM 2234 C CA . ASP B 1 131 ? 18.844 -19.5 2.158 1 87.06 131 ASP B CA 1
ATOM 2235 C C . ASP B 1 131 ? 17.922 -19.875 3.311 1 87.06 131 ASP B C 1
ATOM 2237 O O . ASP B 1 131 ? 18.359 -20.047 4.445 1 87.06 131 ASP B O 1
ATOM 2241 N N . ASN B 1 132 ? 16.703 -20 3.061 1 88.75 132 ASN B N 1
ATOM 2242 C CA . ASN B 1 132 ? 15.703 -20.344 4.062 1 88.75 132 ASN B CA 1
ATOM 2243 C C . ASN B 1 132 ? 15.156 -21.75 3.838 1 88.75 132 ASN B C 1
ATOM 2245 O O . ASN B 1 132 ? 14.336 -21.969 2.947 1 88.75 132 ASN B O 1
ATOM 2249 N N . PRO B 1 133 ? 15.539 -22.734 4.664 1 88.88 133 PRO B N 1
ATOM 2250 C CA . PRO B 1 133 ? 15.125 -24.109 4.449 1 88.88 133 PRO B CA 1
ATOM 2251 C C . PRO B 1 133 ? 13.625 -24.328 4.641 1 88.88 133 PRO B C 1
ATOM 2253 O O . PRO B 1 133 ? 13.094 -25.375 4.266 1 88.88 133 PRO B O 1
ATOM 2256 N N . ASN B 1 134 ? 13.008 -23.359 5.188 1 91.5 134 ASN B N 1
ATOM 2257 C CA . ASN B 1 134 ? 11.578 -23.5 5.465 1 91.5 134 ASN B CA 1
ATOM 2258 C C . ASN B 1 134 ? 10.734 -23.125 4.254 1 91.5 134 ASN B C 1
ATOM 2260 O O . ASN B 1 134 ? 9.516 -23.297 4.27 1 91.5 134 ASN B O 1
ATOM 2264 N N . VAL B 1 135 ? 11.312 -22.656 3.205 1 94.62 135 VAL B N 1
ATOM 2265 C CA . VAL B 1 135 ? 10.602 -22.312 1.976 1 94.62 135 VAL B CA 1
ATOM 2266 C C . VAL B 1 135 ? 10.664 -23.5 1.005 1 94.62 135 VAL B C 1
ATOM 2268 O O . VAL B 1 135 ? 11.75 -23.906 0.594 1 94.62 135 VAL B O 1
ATOM 2271 N N . ARG B 1 136 ? 9.555 -24 0.678 1 95 136 ARG B N 1
ATOM 2272 C CA . ARG B 1 136 ? 9.453 -25.141 -0.231 1 95 136 ARG B CA 1
ATOM 2273 C C . ARG B 1 136 ? 9.617 -24.703 -1.682 1 95 136 ARG B C 1
ATOM 2275 O O . ARG B 1 136 ? 10.336 -25.328 -2.455 1 95 136 ARG B O 1
ATOM 2282 N N . HIS B 1 137 ? 8.914 -23.688 -2.023 1 95.19 137 HIS B N 1
ATOM 2283 C CA . HIS B 1 137 ? 8.852 -23.203 -3.4 1 95.19 137 HIS B CA 1
ATOM 2284 C C . HIS B 1 137 ? 8.391 -21.75 -3.457 1 95.19 137 HIS B C 1
ATOM 2286 O O . HIS B 1 137 ? 7.684 -21.281 -2.559 1 95.19 137 HIS B O 1
ATOM 2292 N N . PHE B 1 138 ? 8.844 -21.078 -4.543 1 95.56 138 PHE B N 1
ATOM 2293 C CA . PHE B 1 138 ? 8.289 -19.75 -4.785 1 95.56 138 PHE B CA 1
ATOM 2294 C C . PHE B 1 138 ? 8.242 -19.453 -6.277 1 95.56 138 PHE B C 1
ATOM 2296 O O . PHE B 1 138 ? 9.055 -19.969 -7.043 1 95.56 138 PHE B O 1
ATOM 2303 N N . THR B 1 139 ? 7.285 -18.703 -6.66 1 96.31 139 THR B N 1
ATOM 2304 C CA . THR B 1 139 ? 7.152 -18.188 -8.016 1 96.31 139 THR B CA 1
ATOM 2305 C C . THR B 1 139 ? 7.105 -16.672 -8.008 1 96.31 139 THR B C 1
ATOM 2307 O O . THR B 1 139 ? 6.66 -16.062 -7.039 1 96.31 139 THR B O 1
ATOM 2310 N N . THR B 1 140 ? 7.645 -16.125 -9.102 1 96.88 140 THR B N 1
ATOM 2311 C CA . THR B 1 140 ? 7.75 -14.672 -9.172 1 96.88 140 THR B CA 1
ATOM 2312 C C . THR B 1 140 ? 7.094 -14.148 -10.445 1 96.88 140 THR B C 1
ATOM 2314 O O . THR B 1 140 ? 7.27 -14.719 -11.523 1 96.88 140 THR B O 1
ATOM 2317 N N . SER B 1 141 ? 6.32 -13.156 -10.32 1 98.19 141 SER B N 1
ATOM 2318 C CA . SER B 1 141 ? 5.824 -12.367 -11.445 1 98.19 141 SER B CA 1
ATOM 2319 C C . SER B 1 141 ? 6.383 -10.953 -11.414 1 98.19 141 SER B C 1
ATOM 2321 O O . SER B 1 141 ? 6.324 -10.273 -10.383 1 98.19 141 SER B O 1
ATOM 2323 N N . VAL B 1 142 ? 6.945 -10.578 -12.555 1 98.06 142 VAL B N 1
ATOM 2324 C CA . VAL B 1 142 ? 7.438 -9.211 -12.656 1 98.06 142 VAL B CA 1
ATOM 2325 C C . VAL B 1 142 ? 6.281 -8.273 -13 1 98.06 142 VAL B C 1
ATOM 2327 O O . VAL B 1 142 ? 5.5 -8.547 -13.914 1 98.06 142 VAL B O 1
ATOM 2330 N N . ALA B 1 143 ? 6.172 -7.199 -12.258 1 98.44 143 ALA B N 1
ATOM 2331 C CA . ALA B 1 143 ? 5.195 -6.176 -12.617 1 98.44 143 ALA B CA 1
ATOM 2332 C C . ALA B 1 143 ? 5.676 -5.348 -13.805 1 98.44 143 ALA B C 1
ATOM 2334 O O . ALA B 1 143 ? 6.609 -4.555 -13.68 1 98.44 143 ALA B O 1
ATOM 2335 N N . MET B 1 144 ? 5.043 -5.547 -14.852 1 97.12 144 MET B N 1
ATOM 2336 C CA . MET B 1 144 ? 5.355 -4.746 -16.031 1 97.12 144 MET B CA 1
ATOM 2337 C C . MET B 1 144 ? 4.801 -3.332 -15.891 1 97.12 144 MET B C 1
ATOM 2339 O O . MET B 1 144 ? 5.32 -2.395 -16.5 1 97.12 144 MET B O 1
ATOM 2343 N N . ASP B 1 145 ? 3.746 -3.242 -15.156 1 96.75 145 ASP B N 1
ATOM 2344 C CA . ASP B 1 145 ? 3.129 -1.958 -14.836 1 96.75 145 ASP B CA 1
ATOM 2345 C C . ASP B 1 145 ? 2.48 -1.991 -13.453 1 96.75 145 ASP B C 1
ATOM 2347 O O . ASP B 1 145 ? 1.864 -2.99 -13.07 1 96.75 145 ASP B O 1
ATOM 2351 N N . ARG B 1 146 ? 2.686 -0.917 -12.75 1 97.62 146 ARG B N 1
ATOM 2352 C CA . ARG B 1 146 ? 1.947 -0.686 -11.508 1 97.62 146 ARG B CA 1
ATOM 2353 C C . ARG B 1 146 ? 0.672 0.11 -11.773 1 97.62 146 ARG B C 1
ATOM 2355 O O . ARG B 1 146 ? 0.646 1.329 -11.594 1 97.62 146 ARG B O 1
ATOM 2362 N N . VAL B 1 147 ? -0.397 -0.56 -12.016 1 98.12 147 VAL B N 1
ATOM 2363 C CA . VAL B 1 147 ? -1.627 0.093 -12.453 1 98.12 147 VAL B CA 1
ATOM 2364 C C . VAL B 1 147 ? -2.193 0.942 -11.312 1 98.12 147 VAL B C 1
ATOM 2366 O O . VAL B 1 147 ? -2.602 2.086 -11.531 1 98.12 147 VAL B O 1
ATOM 2369 N N . LYS B 1 148 ? -2.271 0.425 -10.18 1 98.12 148 LYS B N 1
ATOM 2370 C CA . LYS B 1 148 ? -2.775 1.07 -8.969 1 98.12 148 LYS B CA 1
ATOM 2371 C C . LYS B 1 148 ? -1.979 0.634 -7.738 1 98.12 148 LYS B C 1
ATOM 2373 O O . LYS B 1 148 ? -1.799 -0.563 -7.504 1 98.12 148 LYS B O 1
ATOM 2378 N N . THR B 1 149 ? -1.423 1.636 -7.07 1 97 149 THR B N 1
ATOM 2379 C CA . THR B 1 149 ? -0.684 1.349 -5.848 1 97 149 THR B CA 1
ATOM 2380 C C . THR B 1 149 ? -1.1 2.301 -4.73 1 97 149 THR B C 1
ATOM 2382 O O . THR B 1 149 ? -0.962 3.518 -4.859 1 97 149 THR B O 1
ATOM 2385 N N . GLY B 1 150 ? -1.737 1.787 -3.744 1 96.69 150 GLY B N 1
ATOM 2386 C CA . GLY B 1 150 ? -2.145 2.582 -2.596 1 96.69 150 GLY B CA 1
ATOM 2387 C C . GLY B 1 150 ? -2.725 1.751 -1.468 1 96.69 150 GLY B C 1
ATOM 2388 O O . GLY B 1 150 ? -2.648 0.521 -1.495 1 96.69 150 GLY B O 1
ATOM 2389 N N . LEU B 1 151 ? -3.16 2.418 -0.455 1 96.38 151 LEU B N 1
ATOM 2390 C CA . LEU B 1 151 ? -3.732 1.781 0.726 1 96.38 151 LEU B CA 1
ATOM 2391 C C . LEU B 1 151 ? -5.152 2.275 0.974 1 96.38 151 LEU B C 1
ATOM 2393 O O . LEU B 1 151 ? -5.695 2.098 2.066 1 96.38 151 LEU B O 1
ATOM 2397 N N . THR B 1 152 ? -5.699 2.9 -0.062 1 96.94 152 THR B N 1
ATOM 2398 C CA . THR B 1 152 ? -7.02 3.496 0.078 1 96.94 152 THR B CA 1
ATOM 2399 C C . THR B 1 152 ? -8.07 2.428 0.382 1 96.94 152 THR B C 1
ATOM 2401 O O . THR B 1 152 ? -8.031 1.337 -0.192 1 96.94 152 THR B O 1
ATOM 2404 N N . LEU B 1 153 ? -9.016 2.738 1.266 1 97.56 153 LEU B N 1
ATOM 2405 C CA . LEU B 1 153 ? -10.117 1.854 1.632 1 97.56 153 LEU B CA 1
ATOM 2406 C C . LEU B 1 153 ? -11.445 2.393 1.106 1 97.56 153 LEU B C 1
ATOM 2408 O O . LEU B 1 153 ? -11.633 3.607 1.021 1 97.56 153 LEU B O 1
ATOM 2412 N N . PRO B 1 154 ? -12.289 1.473 0.738 1 96.25 154 PRO B N 1
ATOM 2413 C CA . PRO B 1 154 ? -13.625 1.933 0.361 1 96.25 154 PRO B CA 1
ATOM 2414 C C . PRO B 1 154 ? -14.406 2.498 1.543 1 96.25 154 PRO B C 1
ATOM 2416 O O . PRO B 1 154 ? -14.484 1.862 2.598 1 96.25 154 PRO B O 1
ATOM 2419 N N . LEU B 1 155 ? -14.859 3.736 1.358 1 94.06 155 LEU B N 1
ATOM 2420 C CA . LEU B 1 155 ? -15.617 4.367 2.426 1 94.06 155 LEU B CA 1
ATOM 2421 C C . LEU B 1 155 ? -17.078 4.539 2.023 1 94.06 155 LEU B C 1
ATOM 2423 O O . LEU B 1 155 ? -17.375 4.938 0.894 1 94.06 155 LEU B O 1
ATOM 2427 N N . GLU B 1 156 ? -17.922 3.727 2.555 1 78.44 156 GLU B N 1
ATOM 2428 C CA . GLU B 1 156 ? -19.344 3.896 2.275 1 78.44 156 GLU B CA 1
ATOM 2429 C C . GLU B 1 156 ? -19.906 5.152 2.947 1 78.44 156 GLU B C 1
ATOM 2431 O O . GLU B 1 156 ? -19.562 5.441 4.098 1 78.44 156 GLU B O 1
ATOM 2436 N N . PRO B 1 157 ? -20.656 5.977 2.123 1 65.5 157 PRO B N 1
ATOM 2437 C CA . PRO B 1 157 ? -21.281 7.137 2.756 1 65.5 157 PRO B CA 1
ATOM 2438 C C . PRO B 1 157 ? -22.172 6.754 3.945 1 65.5 157 PRO B C 1
ATOM 2440 O O . PRO B 1 157 ? -22.672 5.633 4.008 1 65.5 157 PRO B O 1
#

Sequence (314 aa):
MHTPDLDRLDVAILSCLQADARTIAESIGAKVGLSAAAVQRRIKRLRETGVIEREVAVLSPQALGLTMTFVVMVEMERESLAVLDGFRRQVLADDNVQQCYYVTGNADFVLVVTCRDMAGFEAFTRRMFFDNPNVRHFTTSVAMDRVKTGLTLPLEPMHTPDLDRLDVAILSCLQADARTIAESIGAKVGLSAAAVQRRIKRLRETGVIEREVAVLSPQALGLTMTFVVMVEMERESLAVLDGFRRQVLADDNVQQCYYVTGNADFVLVVTCRDMAGFEAFTRRMFFDNPNVRHFTTSVAMDRVKTGLTLPLEP

Secondary structure (DSSP, 8-state):
-------HHHHHHHHHHHH-TT--HHHHHHHHT--HHHHHHHHHHHHHTTSEEEEEEEE-TTTTT--EEEEEEEEES---HHHHHHHHHHHHH-TTEEEEEEESSS-SEEEEEEESSHHHHHHHHIIIIIT-TTEEEEEEEEEEEEEEE--------/-------HHHHHHHHHHHH-TT--HHHHHHHHT--HHHHHHHHHHHHHTTSEEEEEEEE-TTTTT--EEEEEEEEES---HHHHHHHHHHHHH-TTEEEEEEESSS-SEEEEEEESSHHHHHHHHIIIIIT-TTEEEEEEEEEEEEEEE--------

pLDDT: mean 94.77, std 7.45, range [42.81, 98.81]

InterPro domains:
  IPR000485 AsnC-type HTH domain [PF13404] (6-47)
  IPR000485 AsnC-type HTH domain [PR00033] (6-22)
  IPR000485 AsnC-type HTH domain [PR00033] (22-33)
  IPR000485 AsnC-type HTH domain [PR00033] (33-52)
  IPR000485 AsnC-type HTH domain [PS50956] (6-67)
  IPR011008 Dimeric alpha-beta barrel [SSF54909] (67-155)
  IPR011991 ArsR-like helix-turn-helix domain [cd00090] (7-55)
  IPR019887 Transcription regulator AsnC/Lrp, ligand binding domain [PF01037] (69-150)
  IPR019888 Transcription regulator AsnC-like [SM00344] (6-115)
  IPR036388 Winged helix-like DNA-binding domain superfamily [G3DSA:1.10.10.10] (7-58)
  IPR036390 Winged helix DNA-binding domain superfamily [SSF46785] (6-65)

Foldseek 3Di:
DDPPPDDPLLLQLVVVCQVPVPDQLCNSCVVRVHHSVVSVVSVVVCPVVCVPVDDDDDDDCVVVLQPWKKKKFFAWPDPDPVLVVVLVVVLVPDPQWPDWDQDDDDGRIITIGIGNDPVRVVVVCVVRPVVRPGTDDMDMDIDPDDPDDGDDDDRDD/DDPPPDDPLLLQLVVVCQVPVPDQLCNSCVVRVHHSVVSVVSVVVCPVVCVPVDDDDDDDCVVVLQPWKKKKFFAWPDPDPVLVVVLVVVLVPDPQWPDKDQDDDDGRIITIGIGNDPVRVVVVCVVRPVVRNGTDDMDMDIDPDDPDDGDDDDRDD

Solvent-accessible surface area (backbone atoms only — not comparable to full-atom values): 16547 Å² total; per-residue (Å²): 131,73,56,64,91,71,51,65,64,54,47,52,52,49,54,48,24,43,72,33,47,75,63,49,42,57,62,51,9,69,73,72,74,45,51,36,68,57,43,47,53,49,52,51,50,36,42,74,72,43,38,38,65,48,35,25,40,39,59,30,43,62,40,68,47,36,72,32,40,34,43,35,37,32,26,58,62,54,87,42,68,69,54,50,51,53,51,50,54,53,50,71,69,34,48,39,44,21,29,30,28,36,33,47,74,88,34,40,31,42,33,38,34,48,26,55,42,69,66,51,42,50,54,47,44,40,66,66,38,74,70,27,87,56,47,63,45,72,49,76,22,49,42,80,38,77,76,34,83,58,75,55,70,63,76,76,123,131,74,55,64,90,70,51,64,64,55,47,53,50,49,54,48,24,44,70,33,48,75,63,48,41,56,61,52,9,70,72,74,74,45,51,35,66,57,41,48,52,48,51,51,49,36,41,76,70,44,38,40,66,49,36,24,40,40,60,31,43,60,39,70,47,34,71,33,40,33,43,34,38,31,26,58,62,54,88,43,69,68,54,50,50,53,52,50,53,54,51,70,69,33,47,38,44,21,28,30,29,36,32,48,74,89,33,40,32,42,32,36,33,49,25,53,41,70,68,52,43,50,55,48,45,40,65,67,39,74,68,28,87,54,48,62,45,72,49,77,23,50,40,80,36,76,74,34,82,57,73,54,69,63,75,76,124

Organism: Amycolatopsis orientalis (NCBI:txid31958)

Nearest PDB structures (foldseek):
  3i4p-assembly1_A  TM=9.525E-01  e=1.743E-14  Agrobacterium fabrum str. C58
  2p6s-assembly1_H  TM=9.516E-01  e=1.280E-14  Neisseria meningitidis MC58
  2gqq-assembly1_A-2  TM=9.323E-01  e=1.912E-12  Escherichia coli
  4pcq-assembly2_C  TM=7.621E-01  e=8.047E-13  Mycobacterium tuberculosis H37Rv
  2pn6-assembly1_A  TM=8.866E-01  e=6.187E-12  Sulfurisphaera tokodaii